Protein AF-A0A2E2BEU7-F1 (afdb_monomer_lite)

Radius of gyration: 19.47 Å; chains: 1; bounding box: 58×42×56 Å

Structure (mmCIF, N/CA/C/O backbone):
data_AF-A0A2E2BEU7-F1
#
_entry.id   AF-A0A2E2BEU7-F1
#
loop_
_atom_site.group_PDB
_atom_site.id
_atom_site.type_symbol
_atom_site.label_atom_id
_atom_site.label_alt_id
_atom_site.label_comp_id
_atom_site.label_asym_id
_atom_site.label_entity_id
_atom_site.label_seq_id
_atom_site.pdbx_PDB_ins_code
_atom_site.Cartn_x
_atom_site.Cartn_y
_atom_site.Cartn_z
_atom_site.occupancy
_atom_site.B_iso_or_equiv
_atom_site.auth_seq_id
_atom_site.auth_comp_id
_atom_site.auth_asym_id
_atom_site.auth_atom_id
_atom_site.pdbx_PDB_model_num
ATOM 1 N N . MET A 1 1 ? -40.169 -8.283 -9.046 1.00 34.72 1 MET A N 1
ATOM 2 C CA . MET A 1 1 ? -38.906 -7.557 -9.301 1.00 34.72 1 MET A CA 1
ATOM 3 C C . MET A 1 1 ? -37.791 -8.363 -8.666 1.00 34.72 1 MET A C 1
ATOM 5 O O . MET A 1 1 ? -37.580 -8.275 -7.466 1.00 34.72 1 MET A O 1
ATOM 9 N N . GLU A 1 2 ? -37.177 -9.245 -9.450 1.00 27.91 2 GLU A N 1
ATOM 10 C CA . GLU A 1 2 ? -36.084 -10.099 -8.988 1.00 27.91 2 GLU A CA 1
ATOM 11 C C . GLU A 1 2 ? -34.784 -9.299 -8.917 1.00 27.91 2 GLU A C 1
ATOM 13 O O . GLU A 1 2 ? -34.388 -8.620 -9.868 1.00 27.91 2 GLU A O 1
ATOM 18 N N . ASN A 1 3 ? -34.132 -9.388 -7.760 1.00 31.80 3 ASN A N 1
ATOM 19 C CA . ASN A 1 3 ? -32.815 -8.842 -7.487 1.00 31.80 3 ASN A CA 1
ATOM 20 C C . ASN A 1 3 ? -31.781 -9.436 -8.456 1.00 31.80 3 ASN A C 1
ATOM 22 O O . ASN A 1 3 ? -31.239 -10.514 -8.219 1.00 31.80 3 ASN A O 1
ATOM 26 N N . LYS A 1 4 ? -31.447 -8.702 -9.522 1.00 35.34 4 LYS A N 1
ATOM 27 C CA . LYS A 1 4 ? -30.207 -8.908 -10.284 1.00 35.34 4 LYS A CA 1
ATOM 28 C C . LYS A 1 4 ? -29.017 -8.428 -9.448 1.00 35.34 4 LYS A C 1
ATOM 30 O O . LYS A 1 4 ? -28.395 -7.415 -9.751 1.00 35.34 4 LYS A O 1
ATOM 35 N N . VAL A 1 5 ? -28.691 -9.165 -8.388 1.00 38.81 5 VAL A N 1
ATOM 36 C CA . VAL A 1 5 ? -27.338 -9.140 -7.826 1.00 38.81 5 VAL A CA 1
ATOM 37 C C . VAL A 1 5 ? -26.488 -9.937 -8.807 1.00 38.81 5 VAL A C 1
ATOM 39 O O . VAL A 1 5 ? -26.539 -11.166 -8.844 1.00 38.81 5 VAL A O 1
ATOM 42 N N . SER A 1 6 ? -25.786 -9.229 -9.692 1.00 37.72 6 SER A N 1
ATOM 43 C CA . SER A 1 6 ? -24.831 -9.842 -10.607 1.00 37.72 6 SER A CA 1
ATOM 44 C C . SER A 1 6 ? -23.824 -10.642 -9.787 1.00 37.72 6 SER A C 1
ATOM 46 O O . SER A 1 6 ? -23.134 -10.080 -8.936 1.00 37.72 6 SER A O 1
ATOM 48 N N . LYS A 1 7 ? -23.749 -11.949 -10.048 1.00 36.59 7 LYS A N 1
ATOM 49 C CA . LYS A 1 7 ? -22.665 -12.825 -9.600 1.00 36.59 7 LYS A CA 1
ATOM 50 C C . LYS A 1 7 ? -21.362 -12.327 -10.235 1.00 36.59 7 LYS A C 1
ATOM 52 O O . LYS A 1 7 ? -20.977 -12.808 -11.294 1.00 36.59 7 LYS A O 1
ATOM 57 N N . ILE A 1 8 ? -20.735 -11.315 -9.646 1.00 40.69 8 ILE A N 1
ATOM 58 C CA . ILE A 1 8 ? -19.416 -10.852 -10.073 1.00 40.69 8 ILE A CA 1
ATOM 59 C C . ILE A 1 8 ? -18.394 -11.811 -9.457 1.00 40.69 8 ILE A C 1
ATOM 61 O O . ILE A 1 8 ? -18.330 -11.959 -8.241 1.00 40.69 8 ILE A O 1
ATOM 65 N N . ASN A 1 9 ? -17.659 -12.480 -10.347 1.00 36.91 9 ASN A N 1
ATOM 66 C CA . ASN A 1 9 ? -16.428 -13.239 -10.131 1.00 36.91 9 ASN A CA 1
ATOM 67 C C . ASN A 1 9 ? -16.480 -14.411 -9.142 1.00 36.91 9 ASN A C 1
ATOM 69 O O . ASN A 1 9 ? -15.960 -14.356 -8.034 1.00 36.91 9 ASN A O 1
ATOM 73 N N . LYS A 1 10 ? -17.011 -15.544 -9.621 1.00 35.44 10 LYS A N 1
ATOM 74 C CA . LYS A 1 10 ? -16.693 -16.882 -9.083 1.00 35.44 10 LYS A CA 1
ATOM 75 C C . LYS A 1 10 ? -15.466 -17.537 -9.742 1.00 35.44 10 LYS A C 1
ATOM 77 O O . LYS A 1 10 ? -15.187 -18.695 -9.462 1.00 35.44 10 LYS A O 1
ATOM 82 N N . SER A 1 11 ? -14.737 -16.819 -10.591 1.00 36.19 11 SER A N 1
ATOM 83 C CA . SER A 1 11 ? -13.565 -17.336 -11.302 1.00 36.19 11 SER A CA 1
ATOM 84 C C . SER A 1 11 ? -12.523 -16.231 -11.459 1.00 36.19 11 SER A C 1
ATOM 86 O O . SER A 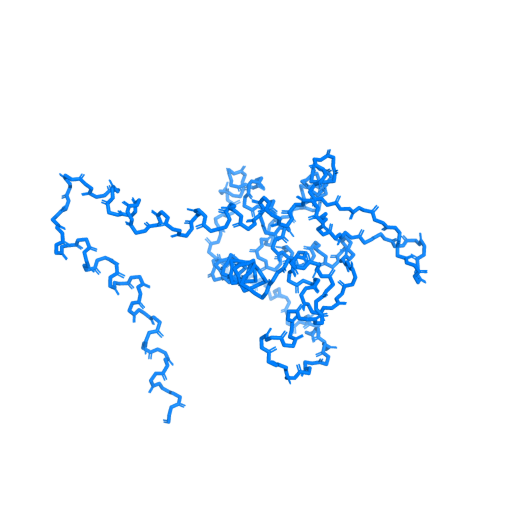1 11 ? -12.337 -15.678 -12.537 1.00 36.19 11 SER A O 1
ATOM 88 N N . ILE A 1 12 ? -11.890 -15.865 -10.352 1.00 37.44 12 ILE A N 1
ATOM 89 C CA . ILE A 1 12 ? -10.488 -15.464 -10.415 1.00 37.44 12 ILE A CA 1
ATOM 90 C C . ILE A 1 12 ? -9.780 -16.753 -10.032 1.00 37.44 12 ILE A C 1
ATOM 92 O O . ILE A 1 12 ? -9.932 -17.207 -8.895 1.00 37.44 12 ILE A O 1
ATOM 96 N N . GLU A 1 13 ? -9.133 -17.407 -10.995 1.00 33.81 13 GLU A N 1
ATOM 97 C CA . GLU A 1 13 ? -8.132 -18.423 -10.683 1.00 33.81 13 GLU A CA 1
ATOM 98 C C . GLU A 1 13 ? -7.134 -17.731 -9.757 1.00 33.81 13 GLU A C 1
ATOM 100 O O . GLU A 1 13 ? -6.401 -16.827 -10.152 1.00 33.81 13 GLU A O 1
ATOM 105 N N . LYS A 1 14 ? -7.263 -18.022 -8.462 1.00 43.84 14 LYS A N 1
ATOM 106 C CA . LYS A 1 14 ? -6.424 -17.455 -7.419 1.00 43.84 14 LYS A CA 1
ATOM 107 C C . LYS A 1 14 ? -4.998 -17.847 -7.769 1.00 43.84 14 LYS A C 1
ATOM 109 O O . LYS A 1 14 ? -4.680 -19.019 -7.635 1.00 43.84 14 LYS A O 1
ATOM 114 N N . TRP A 1 15 ? -4.202 -16.866 -8.190 1.00 44.53 15 TRP A N 1
ATOM 115 C CA . TRP A 1 15 ? -2.770 -16.734 -7.938 1.00 44.53 15 TRP A CA 1
ATOM 116 C C . TRP A 1 15 ? -2.144 -18.009 -7.351 1.00 44.53 15 TRP A C 1
ATOM 118 O O . TRP A 1 15 ? -1.982 -18.108 -6.133 1.00 44.53 15 TRP A O 1
ATOM 128 N N . GLU A 1 16 ? -1.822 -18.993 -8.194 1.00 32.88 16 GLU A N 1
ATOM 129 C CA . GLU A 1 16 ? -0.969 -20.112 -7.788 1.00 32.88 16 GLU A CA 1
ATOM 130 C C . GLU A 1 16 ? 0.467 -19.589 -7.718 1.00 32.88 16 GLU A C 1
ATOM 132 O O . GLU A 1 16 ? 1.302 -19.816 -8.584 1.00 32.88 16 GLU A O 1
ATOM 137 N N . ILE A 1 17 ? 0.729 -18.797 -6.683 1.00 46.69 17 ILE A N 1
ATOM 138 C CA . ILE A 1 17 ? 2.082 -18.566 -6.203 1.00 46.69 17 ILE A CA 1
ATOM 139 C C . ILE A 1 17 ? 2.400 -19.816 -5.388 1.00 46.69 17 ILE A C 1
ATOM 141 O O . ILE A 1 17 ? 1.644 -20.145 -4.471 1.00 46.69 17 ILE A O 1
ATOM 145 N N . GLU A 1 18 ? 3.481 -20.529 -5.708 1.00 41.44 18 GLU A N 1
ATOM 146 C CA . GLU A 1 18 ? 4.034 -21.530 -4.794 1.00 41.44 18 GLU A CA 1
ATOM 147 C C . GLU A 1 18 ? 4.377 -20.815 -3.481 1.00 41.44 18 GLU A C 1
ATOM 149 O O . GLU A 1 18 ? 5.425 -20.184 -3.346 1.00 41.44 18 GLU A O 1
ATOM 154 N N . ILE A 1 19 ? 3.461 -20.854 -2.510 1.00 47.94 19 ILE A N 1
ATOM 155 C CA . ILE A 1 19 ? 3.687 -20.295 -1.181 1.00 47.94 19 ILE A CA 1
ATOM 156 C C . ILE A 1 19 ? 4.685 -21.226 -0.498 1.00 47.94 19 ILE A C 1
ATOM 158 O O . ILE A 1 19 ? 4.310 -22.177 0.190 1.00 47.94 19 ILE A O 1
ATOM 162 N N . LYS A 1 20 ? 5.977 -20.967 -0.695 1.00 54.81 20 LYS A N 1
ATOM 163 C CA . LYS A 1 20 ? 7.011 -21.529 0.166 1.00 54.81 20 LYS A CA 1
ATOM 164 C C . LYS A 1 20 ? 6.785 -20.944 1.555 1.00 54.81 20 LYS A C 1
ATOM 166 O O . LYS A 1 20 ? 6.924 -19.742 1.764 1.00 54.81 20 LYS A O 1
ATOM 171 N N . SER A 1 21 ? 6.358 -21.785 2.495 1.00 56.12 21 SER A N 1
ATOM 172 C CA . SER A 1 21 ? 6.299 -21.415 3.908 1.00 56.12 21 SER A CA 1
ATOM 173 C C . SER A 1 21 ? 7.706 -21.022 4.355 1.00 56.12 21 SER A C 1
ATOM 175 O O . SER A 1 21 ? 8.557 -21.896 4.498 1.00 56.12 21 SER A O 1
ATOM 177 N N . ARG A 1 22 ? 7.934 -19.726 4.569 1.00 70.88 22 ARG A N 1
ATOM 178 C CA . ARG A 1 22 ? 9.205 -19.155 5.026 1.00 70.88 22 ARG A CA 1
ATOM 179 C C . ARG A 1 22 ? 8.998 -18.312 6.279 1.00 70.88 22 ARG A C 1
ATOM 181 O O . ARG A 1 22 ? 7.894 -17.823 6.534 1.00 70.88 22 ARG A O 1
ATOM 188 N N . SER A 1 23 ? 10.045 -18.175 7.079 1.00 84.38 23 SER A N 1
ATOM 189 C CA . SER A 1 23 ? 10.050 -17.297 8.247 1.00 84.38 23 SER A CA 1
ATOM 190 C C . SER A 1 23 ? 9.990 -15.821 7.832 1.00 84.38 23 SER A C 1
ATOM 192 O O . SER A 1 23 ? 10.292 -15.460 6.697 1.00 84.38 23 SER A O 1
ATOM 194 N N . LEU A 1 24 ? 9.606 -14.942 8.765 1.00 83.12 24 LEU A N 1
ATOM 195 C CA . LEU A 1 24 ? 9.586 -13.494 8.524 1.00 83.12 24 LEU A CA 1
ATOM 196 C C . LEU A 1 24 ? 10.976 -12.952 8.158 1.00 83.12 24 LEU A C 1
ATOM 198 O O . LEU A 1 24 ? 11.080 -12.090 7.296 1.00 83.12 24 LEU A O 1
ATOM 202 N N . LEU A 1 25 ? 12.028 -13.473 8.796 1.00 86.00 25 LEU A N 1
ATOM 203 C CA . LEU A 1 25 ? 13.409 -13.064 8.536 1.00 86.00 25 LEU A CA 1
ATOM 204 C C . LEU A 1 25 ? 13.849 -13.458 7.126 1.00 86.00 25 LEU A C 1
ATOM 206 O O . LEU A 1 25 ? 14.344 -12.610 6.397 1.00 86.00 25 LEU A O 1
ATOM 210 N N . GLU A 1 26 ? 13.592 -14.706 6.727 1.00 85.06 26 GLU A N 1
ATOM 211 C CA . GLU A 1 26 ? 13.862 -15.177 5.361 1.00 85.06 26 GLU A CA 1
ATOM 212 C C . GLU A 1 26 ? 13.063 -14.373 4.332 1.00 85.06 26 GLU A C 1
ATOM 214 O O . GLU A 1 26 ? 13.576 -14.032 3.278 1.00 85.06 26 GLU A O 1
ATOM 219 N N . ALA A 1 27 ? 11.815 -14.015 4.636 1.00 83.38 27 ALA A N 1
ATOM 220 C CA . ALA A 1 27 ? 10.999 -13.226 3.723 1.00 83.38 27 ALA A CA 1
ATOM 221 C C . ALA A 1 27 ? 11.494 -11.779 3.549 1.00 83.38 27 ALA A C 1
ATOM 223 O O . ALA A 1 27 ? 11.292 -11.210 2.480 1.00 83.38 27 ALA A O 1
ATOM 224 N N . ILE A 1 28 ? 12.116 -11.192 4.577 1.00 87.94 28 ILE A N 1
ATOM 225 C CA . ILE A 1 28 ? 12.769 -9.878 4.487 1.00 87.94 28 ILE A CA 1
ATOM 226 C C . ILE A 1 28 ? 14.065 -9.992 3.676 1.00 87.94 28 ILE A C 1
ATOM 228 O O . ILE A 1 28 ? 14.278 -9.184 2.778 1.00 87.94 28 ILE A O 1
ATOM 232 N N . ASP A 1 29 ? 14.885 -11.008 3.958 1.00 86.81 29 ASP A N 1
ATOM 233 C CA . ASP A 1 29 ? 16.169 -11.255 3.284 1.00 86.81 29 ASP A CA 1
ATOM 234 C C . ASP A 1 29 ? 15.999 -11.569 1.786 1.00 86.81 29 ASP A C 1
ATOM 236 O O . ASP A 1 29 ? 16.729 -11.060 0.945 1.00 86.81 29 ASP A O 1
ATOM 240 N N . GLU A 1 30 ? 14.976 -12.349 1.432 1.00 86.94 30 GLU A N 1
ATOM 241 C CA . GLU A 1 30 ? 14.638 -12.693 0.045 1.00 86.94 30 GLU A CA 1
ATOM 242 C C . GLU A 1 30 ? 13.760 -11.640 -0.655 1.00 86.94 30 GLU A C 1
ATOM 244 O O . GLU A 1 30 ? 13.324 -11.851 -1.792 1.00 86.94 30 GLU A O 1
ATOM 249 N N . SER A 1 31 ? 13.420 -10.536 0.017 1.00 89.69 31 SER A N 1
ATOM 250 C CA . SER A 1 31 ? 12.647 -9.471 -0.620 1.00 89.69 31 SER A CA 1
ATOM 251 C C . SER A 1 31 ? 13.486 -8.754 -1.677 1.00 89.69 31 SER A C 1
ATOM 253 O O . SER A 1 31 ? 14.704 -8.652 -1.569 1.00 89.69 31 SER A O 1
ATOM 255 N N . SER A 1 32 ? 12.838 -8.196 -2.699 1.00 91.19 32 SER A N 1
ATOM 256 C CA . SER A 1 32 ? 13.537 -7.371 -3.690 1.00 91.19 32 SER A CA 1
ATOM 257 C C . SER A 1 32 ? 13.758 -5.922 -3.207 1.00 91.19 32 SER A C 1
ATOM 259 O O . SER A 1 32 ? 14.023 -5.044 -4.031 1.00 91.19 32 SER A O 1
ATOM 261 N N . ILE A 1 33 ? 13.511 -5.634 -1.926 1.00 91.69 33 ILE A N 1
ATOM 262 C CA . ILE A 1 33 ? 13.680 -4.310 -1.325 1.00 91.69 33 ILE A CA 1
ATOM 263 C C . ILE A 1 33 ? 14.960 -4.346 -0.502 1.00 91.69 33 ILE A C 1
ATOM 265 O O . ILE A 1 33 ? 15.118 -5.209 0.357 1.00 91.69 33 ILE A O 1
ATOM 269 N N . ASP A 1 34 ? 15.847 -3.388 -0.745 1.00 89.94 34 ASP A N 1
ATOM 270 C CA . ASP A 1 34 ? 17.064 -3.235 0.044 1.00 89.94 34 ASP A CA 1
ATOM 271 C C . ASP A 1 34 ? 16.727 -2.526 1.362 1.00 89.94 34 ASP A C 1
ATOM 273 O O . ASP A 1 34 ? 16.585 -1.303 1.415 1.00 89.94 34 ASP A O 1
ATOM 277 N N . PHE A 1 35 ? 16.482 -3.313 2.408 1.00 91.38 35 PHE A N 1
ATOM 278 C CA . PHE A 1 35 ? 16.246 -2.794 3.750 1.00 91.38 35 PHE A CA 1
ATOM 279 C C . PHE A 1 35 ? 17.573 -2.624 4.495 1.00 91.38 35 PHE A C 1
ATOM 281 O O . PHE A 1 35 ? 18.372 -3.555 4.566 1.00 91.38 35 PHE A O 1
ATOM 288 N N . ASP A 1 36 ? 17.751 -1.492 5.177 1.00 91.12 36 ASP A N 1
ATOM 289 C CA . ASP A 1 36 ? 18.936 -1.210 5.999 1.00 91.12 36 ASP A CA 1
ATOM 290 C C . ASP A 1 36 ? 19.134 -2.254 7.110 1.00 91.12 36 ASP A C 1
ATOM 292 O O . ASP A 1 36 ? 20.252 -2.560 7.529 1.00 91.12 36 ASP A O 1
ATOM 296 N N . ASN A 1 37 ? 18.026 -2.757 7.661 1.00 90.31 37 ASN A N 1
ATOM 297 C CA . ASN A 1 37 ? 18.015 -3.791 8.684 1.00 90.31 37 ASN A CA 1
ATOM 298 C C . ASN A 1 37 ? 16.646 -4.479 8.769 1.00 90.31 37 ASN A C 1
ATOM 300 O O . ASN A 1 37 ? 15.631 -4.006 8.256 1.00 90.31 37 ASN A O 1
ATOM 304 N N . THR A 1 38 ? 16.602 -5.586 9.509 1.00 89.75 38 THR A N 1
ATOM 305 C CA . THR A 1 38 ? 15.376 -6.357 9.727 1.00 89.75 38 THR A CA 1
ATOM 306 C C . THR A 1 38 ? 14.237 -5.541 10.347 1.00 89.75 38 THR A C 1
ATOM 308 O O . THR A 1 38 ? 13.087 -5.771 9.987 1.00 89.75 38 THR A O 1
ATOM 311 N N . SER A 1 39 ? 14.509 -4.593 11.255 1.00 89.50 39 SER A N 1
ATOM 312 C CA . SER A 1 39 ? 13.446 -3.789 11.890 1.00 89.50 39 SER A CA 1
ATOM 313 C C . SER A 1 39 ? 12.708 -2.946 10.858 1.00 89.50 39 SER A C 1
ATOM 315 O O . SER A 1 39 ? 11.481 -2.980 10.809 1.00 89.50 39 SER A O 1
ATOM 317 N N . GLN A 1 40 ? 13.456 -2.284 9.972 1.00 91.62 40 GLN A N 1
ATOM 318 C CA . GLN A 1 40 ? 12.899 -1.505 8.869 1.00 91.62 40 GLN A CA 1
ATOM 319 C C . GLN A 1 40 ? 11.995 -2.373 7.979 1.00 91.62 40 GLN A C 1
ATOM 321 O O . GLN A 1 40 ? 10.861 -1.995 7.682 1.00 91.62 40 GLN A O 1
ATOM 326 N N . GLY A 1 41 ? 12.453 -3.583 7.633 1.00 90.56 41 GLY A N 1
ATOM 327 C CA . GLY A 1 41 ? 11.655 -4.549 6.876 1.00 90.56 41 GLY A CA 1
ATOM 328 C C . GLY A 1 41 ? 10.355 -4.949 7.584 1.00 90.56 41 GLY A C 1
ATOM 329 O O . GLY A 1 41 ? 9.295 -4.996 6.957 1.00 90.56 41 GLY A O 1
ATOM 330 N N . ILE A 1 42 ? 10.405 -5.188 8.900 1.00 90.75 42 ILE A N 1
ATOM 331 C CA . ILE A 1 42 ? 9.221 -5.520 9.709 1.00 90.75 42 ILE A CA 1
ATOM 332 C C . ILE A 1 42 ? 8.231 -4.354 9.734 1.00 90.75 42 ILE A C 1
ATOM 334 O O . ILE A 1 42 ? 7.040 -4.574 9.517 1.00 90.75 42 ILE A O 1
ATOM 338 N N . GLU A 1 43 ? 8.698 -3.134 9.995 1.00 89.88 43 GLU A N 1
ATOM 339 C CA . GLU A 1 43 ? 7.861 -1.933 10.096 1.00 89.88 43 GLU A CA 1
ATOM 340 C C . GLU A 1 43 ? 7.129 -1.657 8.779 1.00 89.88 43 GLU A C 1
ATOM 342 O O . GLU A 1 43 ? 5.897 -1.535 8.751 1.00 89.88 43 GLU A O 1
ATOM 347 N N . VAL A 1 44 ? 7.874 -1.656 7.671 1.00 91.75 44 VAL A N 1
ATOM 348 C CA . VAL A 1 44 ? 7.340 -1.434 6.324 1.00 91.75 44 VAL A CA 1
ATOM 349 C C . VAL A 1 44 ? 6.327 -2.510 5.942 1.00 91.75 44 VAL A C 1
ATOM 351 O O . VAL A 1 44 ? 5.225 -2.193 5.478 1.00 91.75 44 VAL A O 1
ATOM 354 N N . LEU A 1 45 ? 6.654 -3.783 6.180 1.00 91.19 45 LEU A N 1
ATOM 355 C CA . LEU A 1 45 ? 5.759 -4.892 5.870 1.00 91.19 45 LEU A CA 1
ATOM 356 C C . LEU A 1 45 ? 4.490 -4.862 6.722 1.00 91.19 45 LEU A C 1
ATOM 358 O O . LEU A 1 45 ? 3.389 -5.029 6.192 1.00 91.19 45 LEU A O 1
ATOM 362 N N . ALA A 1 46 ? 4.632 -4.677 8.035 1.00 90.00 46 ALA A N 1
ATOM 363 C CA . ALA A 1 46 ? 3.510 -4.672 8.963 1.00 90.00 46 ALA A CA 1
ATOM 364 C C . ALA A 1 46 ? 2.519 -3.566 8.597 1.00 90.00 46 ALA A C 1
ATOM 366 O O . ALA A 1 46 ? 1.311 -3.817 8.539 1.00 90.00 46 ALA A O 1
ATOM 367 N N . PHE A 1 47 ? 3.022 -2.373 8.274 1.00 90.88 47 PHE A N 1
ATOM 368 C CA . PHE A 1 47 ? 2.187 -1.267 7.828 1.00 90.88 47 PHE A CA 1
ATOM 369 C C . PHE A 1 47 ? 1.504 -1.570 6.489 1.00 90.88 47 PHE A C 1
ATOM 371 O O . PHE A 1 47 ? 0.280 -1.448 6.378 1.00 90.88 47 PHE A O 1
ATOM 378 N N . ALA A 1 48 ? 2.258 -2.025 5.480 1.00 92.19 48 ALA A N 1
ATOM 379 C CA . ALA A 1 48 ? 1.706 -2.343 4.164 1.00 92.19 48 ALA A CA 1
ATOM 380 C C . ALA A 1 48 ? 0.614 -3.424 4.241 1.00 92.19 48 ALA A C 1
ATOM 382 O O . ALA A 1 48 ? -0.462 -3.276 3.650 1.00 92.19 48 ALA A O 1
ATOM 383 N N . ALA A 1 49 ? 0.846 -4.474 5.031 1.00 91.19 49 ALA A N 1
ATOM 384 C CA . ALA A 1 49 ? -0.124 -5.529 5.290 1.00 91.19 49 ALA A CA 1
ATOM 385 C C . ALA A 1 49 ? -1.361 -5.006 6.038 1.00 91.19 49 ALA A C 1
ATOM 387 O O . ALA A 1 49 ? -2.487 -5.347 5.668 1.00 91.19 49 ALA A O 1
ATOM 388 N N . ALA A 1 50 ? -1.181 -4.152 7.051 1.00 89.19 50 ALA A N 1
ATOM 389 C CA . ALA A 1 50 ? -2.282 -3.577 7.821 1.00 89.19 50 ALA A CA 1
ATOM 390 C C . ALA A 1 50 ? -3.194 -2.700 6.953 1.00 89.19 50 ALA A C 1
ATOM 392 O O . ALA A 1 50 ? -4.415 -2.878 6.968 1.00 89.19 50 ALA A O 1
ATOM 393 N N . ILE A 1 51 ? -2.620 -1.803 6.146 1.00 88.75 51 ILE A N 1
ATOM 394 C CA . ILE A 1 51 ? -3.385 -0.948 5.233 1.00 88.75 51 ILE A CA 1
ATOM 395 C C . ILE A 1 51 ? -4.109 -1.784 4.179 1.00 88.75 51 ILE A C 1
ATOM 397 O O . ILE A 1 51 ? -5.291 -1.549 3.901 1.00 88.75 51 ILE A O 1
ATOM 401 N N . ARG A 1 52 ? -3.446 -2.800 3.619 1.00 89.50 52 ARG A N 1
ATOM 402 C CA . ARG A 1 52 ? -4.075 -3.718 2.669 1.00 89.50 52 ARG A CA 1
ATOM 403 C C . ARG A 1 52 ? -5.263 -4.449 3.298 1.00 89.50 52 ARG A C 1
ATOM 405 O O . ARG A 1 52 ? -6.349 -4.459 2.719 1.00 89.50 52 ARG A O 1
ATOM 412 N N . ALA A 1 53 ? -5.083 -5.012 4.493 1.00 87.56 53 ALA A N 1
ATOM 413 C CA . ALA A 1 53 ? -6.129 -5.720 5.225 1.00 87.56 53 ALA A CA 1
ATOM 414 C C . ALA A 1 53 ? -7.313 -4.805 5.574 1.00 87.56 53 ALA A C 1
ATOM 416 O O . ALA A 1 53 ? -8.465 -5.206 5.405 1.00 87.56 53 ALA A O 1
ATOM 417 N N . LEU A 1 54 ? -7.045 -3.564 5.991 1.00 84.50 54 LEU A N 1
ATOM 418 C CA . LEU A 1 54 ? -8.072 -2.554 6.258 1.00 84.50 54 LEU A CA 1
ATOM 419 C C . LEU A 1 54 ? -8.856 -2.176 4.993 1.00 84.50 54 LEU A C 1
ATOM 421 O O . LEU A 1 54 ? -10.068 -1.962 5.041 1.00 84.50 54 LEU A O 1
ATOM 425 N N . GLY A 1 55 ? -8.177 -2.089 3.850 1.00 81.94 55 GLY A N 1
ATOM 426 C CA . GLY A 1 55 ? -8.824 -1.855 2.563 1.00 81.94 55 GLY A CA 1
ATOM 427 C C . GLY A 1 55 ? -9.763 -3.001 2.180 1.00 81.94 55 GLY A C 1
ATOM 428 O O . GLY A 1 55 ? -10.925 -2.769 1.843 1.00 81.94 55 GLY A O 1
ATOM 429 N N . LEU A 1 56 ? -9.276 -4.240 2.291 1.00 85.00 56 LEU A N 1
ATOM 430 C CA . LEU A 1 56 ? -10.034 -5.449 1.963 1.00 85.00 56 LEU A CA 1
ATOM 431 C C . LEU A 1 56 ? -11.234 -5.660 2.893 1.00 85.00 56 LEU A C 1
ATOM 433 O O . LEU A 1 56 ? -12.309 -6.020 2.417 1.00 85.00 56 LEU A O 1
ATOM 437 N N . SER A 1 57 ? -11.088 -5.397 4.196 1.00 81.69 57 SER A N 1
ATOM 438 C CA . SER A 1 57 ? -12.179 -5.553 5.169 1.00 81.69 57 SER A CA 1
ATOM 439 C C . SER A 1 57 ? -13.352 -4.608 4.904 1.00 81.69 57 SER A C 1
ATOM 441 O O . SER A 1 57 ? -14.492 -4.927 5.231 1.00 81.69 57 SER A O 1
ATOM 443 N N . ASN A 1 58 ? -13.086 -3.471 4.258 1.00 73.69 58 ASN A N 1
ATOM 444 C CA . ASN A 1 58 ? -14.092 -2.471 3.925 1.00 73.69 58 ASN A CA 1
ATOM 445 C C . ASN A 1 58 ? -14.580 -2.544 2.475 1.00 73.69 58 ASN A C 1
ATOM 447 O O . ASN A 1 58 ? -15.490 -1.794 2.129 1.00 73.69 58 ASN A O 1
ATOM 451 N N . ARG A 1 59 ? -14.011 -3.420 1.632 1.00 77.31 59 ARG A N 1
ATOM 452 C CA . ARG A 1 59 ? -14.252 -3.485 0.177 1.00 77.31 59 ARG A CA 1
ATOM 453 C C . ARG A 1 59 ? -15.732 -3.403 -0.197 1.00 77.31 59 ARG A C 1
ATOM 455 O O . ARG A 1 59 ? -16.119 -2.585 -1.029 1.00 77.31 59 ARG A O 1
ATOM 462 N N . ASP A 1 60 ? -16.561 -4.217 0.453 1.00 73.50 60 ASP A N 1
ATOM 463 C CA . ASP A 1 60 ? -17.981 -4.364 0.112 1.00 73.50 60 ASP A CA 1
ATOM 464 C C . ASP A 1 60 ? -18.867 -3.259 0.734 1.00 73.50 60 ASP A C 1
ATOM 466 O O . ASP A 1 60 ? -20.031 -3.105 0.361 1.00 73.50 60 ASP A O 1
ATOM 470 N N . LEU A 1 61 ? -18.308 -2.452 1.646 1.00 65.19 61 LEU A N 1
ATOM 471 C CA . LEU A 1 61 ? -18.980 -1.355 2.356 1.00 65.19 61 LEU A CA 1
ATOM 472 C C . LEU A 1 61 ? -18.639 0.031 1.785 1.00 65.19 61 LEU A C 1
ATOM 474 O O . LEU A 1 61 ? -19.124 1.048 2.283 1.00 65.19 61 LEU A O 1
ATOM 478 N N . GLN A 1 62 ? -17.822 0.100 0.730 1.00 66.12 62 GLN A N 1
ATOM 479 C CA . GLN A 1 62 ? -17.388 1.370 0.150 1.00 66.12 62 GLN A CA 1
ATOM 480 C C . GLN A 1 62 ? -18.565 2.118 -0.495 1.00 66.12 62 GLN A C 1
ATOM 482 O O . GLN A 1 62 ? -19.182 1.618 -1.446 1.00 66.12 62 GLN A O 1
ATOM 487 N N . PRO A 1 63 ? -18.895 3.346 -0.049 1.00 58.31 63 PRO A N 1
ATOM 488 C CA . PRO A 1 63 ? -20.057 4.035 -0.579 1.00 58.31 63 PRO A CA 1
ATOM 489 C C . PRO A 1 63 ? -19.793 4.512 -2.013 1.00 58.31 63 PRO A C 1
ATOM 491 O O . PRO A 1 63 ? -18.895 5.315 -2.277 1.00 58.31 63 PRO A O 1
ATOM 494 N N . ARG A 1 64 ? -20.640 4.075 -2.955 1.00 61.84 64 ARG A N 1
ATOM 495 C CA . ARG A 1 64 ? -20.495 4.339 -4.402 1.00 61.84 64 ARG A CA 1
ATOM 496 C C . ARG A 1 64 ? -20.340 5.829 -4.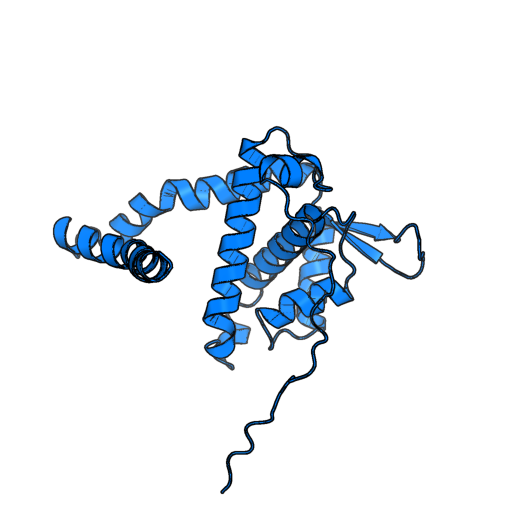750 1.00 61.84 64 ARG A C 1
ATOM 498 O O . ARG A 1 64 ? -19.600 6.154 -5.675 1.00 61.84 64 ARG A O 1
ATOM 505 N N . LYS A 1 65 ? -20.987 6.733 -3.998 1.00 55.59 65 LYS A N 1
ATOM 506 C CA . LYS A 1 65 ? -20.916 8.202 -4.176 1.00 55.59 65 LYS A CA 1
ATOM 507 C C . LYS A 1 65 ? -19.750 8.878 -3.432 1.00 55.59 65 LYS A C 1
ATOM 509 O O . LYS A 1 65 ? -19.305 9.934 -3.867 1.00 55.59 65 LYS A O 1
ATOM 514 N N . LEU A 1 66 ? -19.226 8.267 -2.364 1.00 44.12 66 LEU A N 1
ATOM 515 C CA . LEU A 1 66 ? -18.077 8.778 -1.595 1.00 44.12 66 LEU A CA 1
ATOM 516 C C . LEU A 1 66 ? -16.742 8.515 -2.300 1.00 44.12 66 LEU A C 1
ATOM 518 O O . LEU A 1 66 ? -15.729 9.139 -1.994 1.00 44.12 66 LEU A O 1
ATOM 522 N N . SER A 1 67 ? -16.765 7.615 -3.285 1.00 47.00 67 SER A N 1
ATOM 523 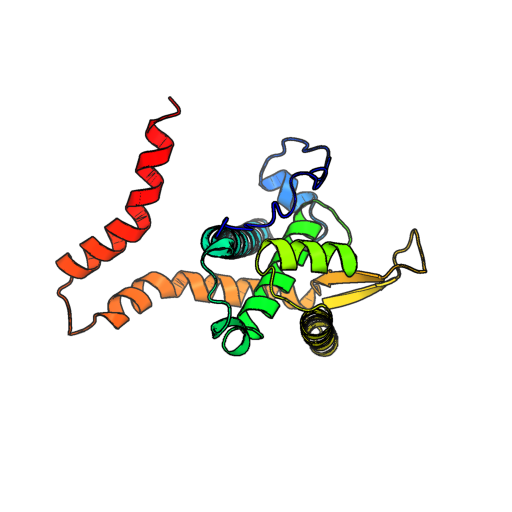C CA . SER A 1 67 ? -15.619 7.271 -4.114 1.00 47.00 67 SER A CA 1
ATOM 524 C C . SER A 1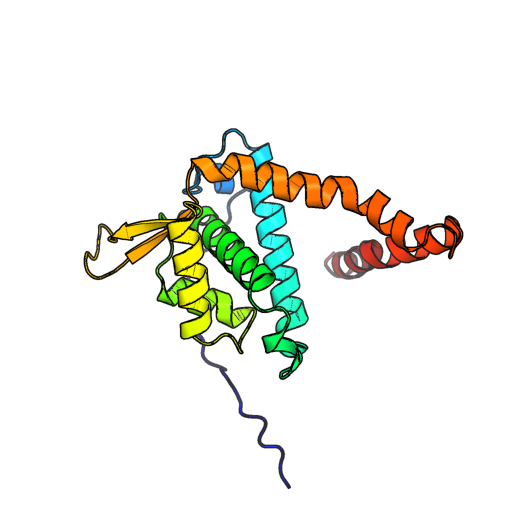 67 ? -14.932 8.517 -4.699 1.00 47.00 67 SER A C 1
ATOM 526 O O . SER A 1 67 ? -13.719 8.508 -4.810 1.00 47.00 67 SER A O 1
ATOM 528 N N . ASN A 1 68 ? -15.641 9.615 -5.002 1.00 46.25 68 ASN A N 1
ATOM 529 C CA . ASN A 1 68 ? -15.018 10.850 -5.512 1.00 46.25 68 ASN A CA 1
ATOM 530 C C . ASN A 1 68 ? -14.198 11.641 -4.467 1.00 46.25 68 ASN A C 1
ATOM 532 O O . ASN A 1 68 ? -13.337 12.411 -4.875 1.00 46.25 68 ASN A O 1
ATOM 536 N N . TYR A 1 69 ? -14.433 11.475 -3.159 1.00 43.62 69 TYR A N 1
ATOM 537 C CA . TYR A 1 69 ? -13.889 12.360 -2.110 1.00 43.62 69 TYR A CA 1
ATOM 538 C C . TYR A 1 69 ? -12.615 11.830 -1.423 1.00 43.62 69 TYR A C 1
ATOM 540 O O . TYR A 1 69 ? -11.857 12.601 -0.850 1.00 43.62 69 TYR A O 1
ATOM 548 N N . ILE A 1 70 ? -12.355 10.519 -1.496 1.00 49.69 70 ILE A N 1
ATOM 549 C CA . ILE A 1 70 ? -11.284 9.823 -0.742 1.00 49.69 70 ILE A CA 1
ATOM 550 C C . ILE A 1 70 ? -10.176 9.282 -1.684 1.00 49.69 70 ILE A C 1
ATOM 552 O O . ILE A 1 70 ? -9.189 8.681 -1.269 1.00 49.69 70 ILE A O 1
ATOM 556 N N . ARG A 1 71 ? -10.321 9.508 -2.997 1.00 55.69 71 ARG A N 1
ATOM 557 C CA . ARG A 1 71 ? -9.705 8.681 -4.047 1.00 55.69 71 ARG A CA 1
ATOM 558 C C . ARG A 1 71 ? -8.233 8.939 -4.377 1.00 55.69 71 ARG A C 1
ATOM 560 O O . ARG A 1 71 ? -7.700 8.148 -5.141 1.00 55.69 71 ARG A O 1
ATOM 567 N N . SER A 1 72 ? -7.580 9.999 -3.894 1.00 58.50 72 SER A N 1
ATOM 568 C CA . SER A 1 72 ? -6.161 10.237 -4.225 1.00 58.50 72 SER A CA 1
ATOM 569 C C . SER A 1 72 ? -5.220 9.659 -3.173 1.00 58.50 72 SER A C 1
ATOM 571 O O . SER A 1 72 ? -4.491 8.728 -3.487 1.00 58.50 72 SER A O 1
ATOM 573 N N . GLY A 1 73 ? -5.279 10.139 -1.927 1.00 68.94 73 GLY A N 1
ATOM 574 C CA . GLY A 1 73 ? -4.336 9.730 -0.876 1.00 68.94 73 GLY A CA 1
ATOM 575 C C . GLY A 1 73 ? -4.432 8.247 -0.507 1.00 68.94 73 GLY A C 1
ATOM 576 O O . GLY A 1 73 ? -3.423 7.552 -0.464 1.00 68.94 73 GLY A O 1
ATOM 577 N N . TYR A 1 74 ? -5.648 7.720 -0.331 1.00 78.94 74 TYR A N 1
ATOM 578 C CA . TYR A 1 74 ? -5.840 6.305 0.013 1.00 78.94 74 TYR A CA 1
ATOM 579 C C . TYR A 1 74 ? -5.466 5.367 -1.132 1.00 78.94 74 TYR A C 1
ATOM 581 O O . TYR A 1 74 ? -4.910 4.300 -0.899 1.00 78.94 74 TYR A O 1
ATOM 589 N N . LEU A 1 75 ? -5.754 5.764 -2.373 1.00 84.62 75 LEU A N 1
ATOM 590 C CA . LEU A 1 75 ? -5.355 4.999 -3.549 1.00 84.62 75 LEU A CA 1
ATOM 591 C C . LEU A 1 75 ? -3.836 5.045 -3.738 1.00 84.62 75 LEU A C 1
ATOM 593 O O . LEU A 1 75 ? -3.240 4.017 -4.022 1.00 84.62 75 LEU A O 1
ATOM 597 N N . GLN A 1 76 ? -3.203 6.198 -3.514 1.00 88.31 76 GLN A N 1
ATOM 598 C CA . GLN A 1 76 ? -1.749 6.334 -3.546 1.00 88.31 76 GLN A CA 1
ATOM 599 C C . GLN A 1 76 ? -1.083 5.428 -2.508 1.00 88.31 76 GLN A C 1
ATOM 601 O O . GLN A 1 76 ? -0.217 4.641 -2.879 1.00 88.31 76 GLN A O 1
ATOM 606 N N . ILE A 1 77 ? -1.521 5.466 -1.243 1.00 89.81 77 ILE A N 1
ATOM 607 C CA . ILE A 1 77 ? -0.985 4.564 -0.215 1.00 89.81 77 ILE A CA 1
ATOM 608 C C . ILE A 1 77 ? -1.235 3.101 -0.594 1.00 89.81 77 ILE A C 1
ATOM 610 O O . ILE A 1 77 ? -0.331 2.286 -0.475 1.00 89.81 77 ILE A O 1
ATOM 614 N N . GLN A 1 78 ? -2.412 2.747 -1.110 1.00 90.75 78 GLN A N 1
ATOM 615 C CA . GLN A 1 78 ? -2.684 1.361 -1.511 1.00 90.75 78 GLN A CA 1
ATOM 616 C C . GLN A 1 78 ? -1.833 0.904 -2.699 1.00 90.75 78 GLN A C 1
ATOM 618 O O . GLN A 1 78 ? -1.462 -0.266 -2.748 1.00 90.75 78 GLN A O 1
ATOM 623 N N . ILE A 1 79 ? -1.480 1.801 -3.624 1.00 93.62 79 ILE A N 1
ATOM 624 C CA . ILE A 1 79 ? -0.513 1.518 -4.691 1.00 93.62 79 ILE A CA 1
ATOM 625 C C . ILE A 1 79 ? 0.870 1.255 -4.084 1.00 93.62 79 ILE A C 1
ATOM 627 O O . ILE A 1 79 ? 1.452 0.214 -4.375 1.00 93.62 79 ILE A O 1
ATOM 631 N N . ILE A 1 80 ? 1.355 2.139 -3.201 1.00 94.81 80 ILE A N 1
ATOM 632 C CA . ILE A 1 80 ? 2.647 1.982 -2.506 1.00 94.81 80 ILE A CA 1
ATOM 633 C C . ILE A 1 80 ? 2.688 0.639 -1.765 1.00 94.81 80 ILE A C 1
ATOM 635 O O . ILE A 1 80 ? 3.565 -0.182 -2.016 1.00 94.81 80 ILE A O 1
ATOM 639 N N . CYS A 1 81 ? 1.697 0.373 -0.911 1.00 94.56 81 CYS A N 1
ATOM 640 C CA . CYS A 1 81 ? 1.617 -0.861 -0.135 1.00 94.56 81 CYS A CA 1
ATOM 641 C C . CYS A 1 81 ? 1.492 -2.102 -1.026 1.00 94.56 81 CYS A C 1
ATOM 643 O O . CYS A 1 81 ? 2.049 -3.139 -0.689 1.00 94.56 81 CYS A O 1
ATOM 645 N N . SER A 1 82 ? 0.789 -2.021 -2.161 1.00 94.69 82 SER A N 1
ATOM 646 C CA . SER A 1 82 ? 0.701 -3.150 -3.092 1.00 94.69 82 SER A CA 1
ATOM 647 C C . SER A 1 82 ? 2.064 -3.469 -3.695 1.00 94.69 82 SER A C 1
ATOM 649 O O . SER A 1 82 ? 2.461 -4.627 -3.652 1.00 94.69 82 SER A O 1
ATOM 651 N N . ILE A 1 83 ? 2.798 -2.466 -4.189 1.00 95.50 83 ILE A N 1
ATOM 652 C CA . ILE A 1 83 ? 4.148 -2.659 -4.743 1.00 95.50 83 ILE A CA 1
ATOM 653 C C . ILE A 1 83 ? 5.074 -3.263 -3.680 1.00 95.50 83 ILE A C 1
ATOM 655 O O . ILE A 1 83 ? 5.702 -4.281 -3.951 1.00 95.50 83 ILE A O 1
ATOM 659 N N . ILE A 1 84 ? 5.076 -2.719 -2.455 1.00 94.94 84 ILE A N 1
ATOM 660 C CA . ILE A 1 84 ? 5.848 -3.269 -1.326 1.00 94.94 84 ILE A CA 1
ATOM 661 C C . ILE A 1 84 ? 5.514 -4.747 -1.103 1.00 94.94 84 ILE A C 1
ATOM 663 O O . ILE A 1 84 ? 6.413 -5.564 -0.954 1.00 94.94 84 ILE A O 1
ATOM 667 N N . LEU A 1 85 ? 4.230 -5.114 -1.104 1.00 94.38 85 LEU A N 1
ATOM 668 C CA . LEU A 1 85 ? 3.797 -6.493 -0.873 1.00 94.38 85 LEU A CA 1
ATOM 669 C C . LEU A 1 85 ? 4.147 -7.453 -2.024 1.00 94.38 85 LEU A C 1
ATOM 671 O O . LEU A 1 85 ? 4.296 -8.645 -1.764 1.00 94.38 85 LEU A O 1
ATOM 675 N N . PHE A 1 86 ? 4.261 -6.975 -3.268 1.00 93.06 86 PHE A N 1
ATOM 676 C CA . PHE A 1 86 ? 4.795 -7.766 -4.387 1.00 93.06 86 PHE A CA 1
ATOM 677 C C . PHE A 1 86 ? 6.308 -7.945 -4.243 1.00 93.06 86 PHE A C 1
ATOM 679 O O . PHE A 1 86 ? 6.799 -9.068 -4.207 1.00 93.06 86 PHE A O 1
ATOM 686 N N . GLN A 1 87 ? 7.042 -6.856 -4.026 1.00 92.31 87 GLN A N 1
ATOM 687 C CA . GLN A 1 87 ? 8.494 -6.909 -3.850 1.00 92.31 87 GLN A CA 1
ATOM 688 C C . GLN A 1 87 ? 8.918 -7.721 -2.622 1.00 92.31 87 GLN A C 1
ATOM 690 O O . GLN A 1 87 ? 9.916 -8.438 -2.649 1.00 92.31 87 GLN A O 1
ATOM 695 N N . PHE A 1 88 ? 8.099 -7.714 -1.570 1.00 88.94 88 PHE A N 1
ATOM 696 C CA . PHE A 1 88 ? 8.279 -8.577 -0.410 1.00 88.94 88 PHE A CA 1
ATOM 697 C C . PHE A 1 88 ? 8.171 -10.070 -0.743 1.00 88.94 88 PHE A C 1
ATOM 699 O O . PHE A 1 88 ? 8.777 -10.898 -0.072 1.00 88.94 88 PHE A O 1
ATOM 706 N N . LYS A 1 89 ? 7.422 -10.455 -1.781 1.00 87.12 89 LYS A N 1
ATOM 707 C CA . LYS A 1 89 ? 7.371 -11.848 -2.253 1.00 87.12 89 LYS A CA 1
ATOM 708 C C . LYS A 1 89 ? 8.616 -12.253 -3.047 1.00 87.12 89 LYS A C 1
ATOM 710 O O . LYS A 1 89 ? 8.786 -13.443 -3.286 1.00 87.12 89 LYS A O 1
ATOM 715 N N . GLY A 1 90 ? 9.488 -11.300 -3.374 1.00 86.12 90 GLY A N 1
ATOM 716 C CA . GLY A 1 90 ? 10.679 -11.495 -4.201 1.00 86.12 90 GLY A CA 1
ATOM 717 C C . GLY A 1 90 ? 10.499 -11.026 -5.648 1.00 86.12 90 GLY A C 1
ATOM 718 O O . GLY A 1 90 ? 11.412 -11.193 -6.453 1.00 86.12 90 GLY A O 1
ATOM 719 N N . ASP A 1 91 ? 9.352 -10.434 -5.998 1.00 88.50 91 ASP A N 1
ATOM 720 C CA . ASP A 1 91 ? 9.129 -9.897 -7.342 1.00 88.50 91 ASP A CA 1
ATOM 721 C C . ASP A 1 91 ? 9.994 -8.644 -7.554 1.00 88.50 91 ASP A C 1
ATOM 723 O O . ASP A 1 91 ? 9.888 -7.694 -6.787 1.00 88.50 91 ASP A O 1
ATOM 727 N N . ALA A 1 92 ? 10.805 -8.587 -8.615 1.00 88.00 92 ALA A N 1
ATOM 728 C CA . ALA A 1 92 ? 11.676 -7.431 -8.899 1.00 88.00 92 ALA A CA 1
ATOM 729 C C . ALA A 1 92 ? 10.905 -6.102 -9.073 1.00 88.00 92 ALA A C 1
ATOM 731 O O . ALA A 1 92 ? 11.433 -5.008 -8.865 1.00 88.00 92 ALA A O 1
ATOM 732 N N . GLY A 1 93 ? 9.634 -6.208 -9.444 1.00 89.75 93 GLY A N 1
ATOM 733 C CA . GLY A 1 93 ? 8.676 -5.129 -9.570 1.00 89.75 93 GLY A CA 1
ATOM 734 C C . GLY A 1 93 ? 7.327 -5.701 -9.986 1.00 89.75 93 GLY A C 1
ATOM 735 O O . GLY A 1 93 ? 7.188 -6.893 -10.252 1.00 89.75 93 GLY A O 1
ATOM 736 N N . VAL A 1 94 ? 6.308 -4.853 -10.053 1.00 93.38 94 VAL A N 1
ATOM 737 C CA . VAL A 1 94 ? 4.952 -5.273 -10.423 1.00 93.38 94 VAL A CA 1
ATOM 738 C C . VAL A 1 94 ? 4.549 -4.674 -11.760 1.00 93.38 94 VAL A C 1
ATOM 740 O O . VAL A 1 94 ? 4.799 -3.495 -12.032 1.00 93.38 94 VAL A O 1
ATOM 743 N N . SER A 1 95 ? 3.913 -5.473 -12.617 1.00 93.12 95 SER A N 1
ATOM 744 C CA . SER A 1 95 ? 3.375 -4.957 -13.870 1.00 93.12 95 SER A CA 1
ATOM 745 C C . SER A 1 95 ? 2.228 -3.979 -13.599 1.00 93.12 95 SER A C 1
ATOM 747 O O . SER A 1 95 ? 1.534 -4.047 -12.583 1.00 93.12 95 SER A O 1
ATOM 749 N N . ARG A 1 96 ? 1.994 -3.047 -14.524 1.00 92.88 96 ARG A N 1
ATOM 750 C CA . ARG A 1 96 ? 0.890 -2.084 -14.391 1.00 92.88 96 ARG A CA 1
ATOM 751 C C . ARG A 1 96 ? -0.468 -2.765 -14.206 1.00 92.88 96 ARG A C 1
ATOM 753 O O . ARG A 1 96 ? -1.303 -2.249 -13.467 1.00 92.88 96 ARG A O 1
ATOM 760 N N . ASP A 1 97 ? -0.697 -3.845 -14.944 1.00 91.88 97 ASP A N 1
ATOM 761 C CA . ASP A 1 97 ? -2.002 -4.487 -15.021 1.00 91.88 97 ASP A CA 1
ATOM 762 C C . ASP A 1 97 ? -2.227 -5.343 -13.758 1.00 91.88 97 ASP A C 1
ATOM 764 O O . ASP A 1 97 ? -3.265 -5.193 -13.118 1.00 91.88 97 ASP A O 1
ATOM 768 N N . ASP A 1 98 ? -1.205 -6.068 -13.281 1.00 93.12 98 ASP A N 1
ATOM 769 C CA . ASP A 1 98 ? -1.262 -6.792 -11.995 1.00 93.12 98 ASP A CA 1
ATOM 770 C C . ASP A 1 98 ? -1.446 -5.836 -10.806 1.00 93.12 98 ASP A C 1
ATOM 772 O O . ASP A 1 98 ? -2.203 -6.099 -9.867 1.00 93.12 98 ASP A O 1
ATOM 776 N N . LEU A 1 99 ? -0.777 -4.680 -10.849 1.00 94.25 99 LEU A N 1
ATOM 777 C CA . LEU A 1 99 ? -0.928 -3.640 -9.838 1.00 94.25 99 LEU A CA 1
ATOM 778 C C . LEU A 1 99 ? -2.334 -3.025 -9.864 1.00 94.25 99 LEU A C 1
ATOM 780 O O . LEU A 1 99 ? -2.895 -2.734 -8.806 1.00 94.25 99 LEU A O 1
ATOM 784 N N . TYR A 1 100 ? -2.914 -2.835 -11.051 1.00 92.94 100 TYR A N 1
ATOM 785 C CA . TYR A 1 100 ? -4.288 -2.358 -11.191 1.00 92.94 100 TYR A CA 1
ATOM 786 C C . TYR A 1 100 ? -5.291 -3.360 -10.618 1.00 92.94 100 TYR A C 1
ATOM 788 O O . TYR A 1 100 ? -6.154 -2.964 -9.833 1.00 92.94 100 TYR A O 1
ATOM 796 N N . ASP A 1 101 ? -5.140 -4.643 -10.941 1.00 92.56 101 ASP A N 1
ATOM 797 C CA . ASP A 1 101 ? -6.001 -5.707 -10.428 1.00 92.56 101 ASP A CA 1
ATOM 798 C C . ASP A 1 101 ? -5.902 -5.803 -8.902 1.00 92.56 101 ASP A C 1
ATOM 800 O O . ASP A 1 101 ? -6.924 -5.784 -8.208 1.00 92.56 101 ASP A O 1
ATOM 804 N N . SER A 1 102 ? -4.681 -5.754 -8.355 1.00 92.56 102 SER A N 1
ATOM 805 C CA . SER A 1 102 ? -4.464 -5.681 -6.908 1.00 92.56 102 SER A CA 1
ATOM 806 C C . SER A 1 102 ? -5.172 -4.473 -6.290 1.00 92.56 102 SER A C 1
ATOM 808 O O . SER A 1 102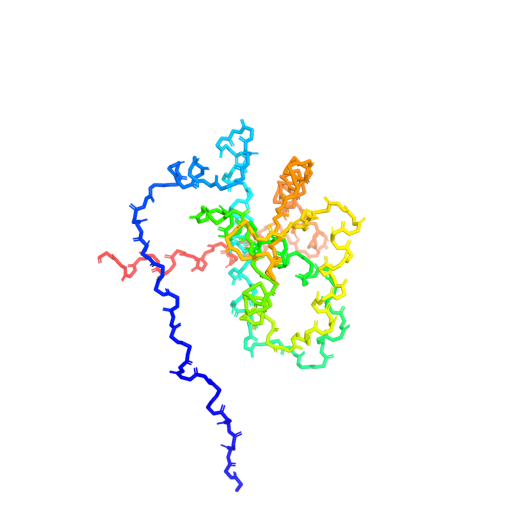 ? -5.848 -4.596 -5.269 1.00 92.56 102 SER A O 1
ATOM 810 N N . VAL A 1 103 ? -5.089 -3.287 -6.891 1.00 90.06 103 VAL A N 1
ATOM 811 C CA . VAL A 1 103 ? -5.819 -2.108 -6.405 1.00 90.06 103 VAL A CA 1
ATOM 812 C C . VAL A 1 103 ? -7.332 -2.324 -6.458 1.00 90.06 103 VAL A C 1
ATOM 814 O O . VAL A 1 103 ? -8.028 -1.959 -5.509 1.00 90.06 103 VAL A O 1
ATOM 817 N N . CYS A 1 104 ? -7.853 -2.911 -7.534 1.00 88.44 104 CYS A N 1
ATOM 818 C CA . CYS A 1 104 ? -9.278 -3.172 -7.716 1.00 88.44 104 CYS A CA 1
ATOM 819 C C . CYS A 1 104 ? -9.834 -4.207 -6.733 1.00 88.44 104 CYS A C 1
ATOM 821 O O . CYS A 1 104 ? -11.004 -4.100 -6.364 1.00 88.44 104 CYS A O 1
ATOM 823 N N . ASP A 1 105 ? -9.013 -5.124 -6.223 1.00 88.81 105 ASP A N 1
ATOM 824 C CA . ASP A 1 105 ? -9.407 -5.999 -5.115 1.00 88.81 105 ASP A CA 1
ATOM 825 C C . ASP A 1 105 ? -9.768 -5.208 -3.851 1.00 88.81 105 ASP A C 1
ATOM 827 O O . ASP A 1 105 ? -10.645 -5.626 -3.099 1.00 88.81 105 ASP A O 1
ATOM 831 N N . VAL A 1 106 ? -9.118 -4.067 -3.601 1.00 86.25 106 VAL A N 1
ATOM 832 C CA . VAL A 1 106 ? -9.438 -3.192 -2.460 1.00 86.25 106 VAL A CA 1
ATOM 833 C C . VAL A 1 106 ? -10.464 -2.137 -2.836 1.00 86.25 106 VAL A C 1
ATOM 835 O O . VAL A 1 106 ? -11.402 -1.915 -2.080 1.00 86.25 106 VAL A O 1
ATOM 838 N N . PHE A 1 107 ? -10.323 -1.499 -3.994 1.00 85.00 107 PHE A N 1
ATOM 839 C CA . PHE A 1 107 ? -11.197 -0.432 -4.474 1.00 85.00 107 PHE A CA 1
ATOM 840 C C . PHE A 1 107 ? -11.792 -0.788 -5.846 1.00 85.00 107 PHE A C 1
ATOM 842 O O . PHE A 1 107 ? -11.343 -0.243 -6.863 1.00 85.00 107 PHE A O 1
ATOM 849 N N . PRO A 1 108 ? -12.847 -1.626 -5.914 1.00 84.94 108 PRO A N 1
ATOM 850 C CA . PRO A 1 108 ? -13.394 -2.120 -7.184 1.00 84.94 108 PRO A CA 1
ATOM 851 C C . PRO A 1 108 ? -13.913 -1.019 -8.116 1.00 84.94 108 PRO A C 1
ATOM 853 O O . PRO A 1 108 ? -13.976 -1.190 -9.329 1.00 84.94 108 PRO A O 1
ATOM 856 N N . ALA A 1 109 ? -14.289 0.136 -7.560 1.00 81.62 109 ALA A N 1
ATOM 857 C CA . ALA A 1 109 ? -14.759 1.288 -8.326 1.00 81.62 109 ALA A CA 1
ATOM 858 C C . ALA A 1 109 ? -13.620 2.139 -8.929 1.00 81.62 109 ALA A C 1
ATOM 860 O O . ALA A 1 109 ? -13.887 3.177 -9.544 1.00 81.62 109 ALA A O 1
ATOM 861 N N . THR A 1 110 ? -12.354 1.756 -8.735 1.00 83.56 110 THR A N 1
ATOM 862 C CA . THR A 1 110 ? -11.209 2.483 -9.286 1.00 83.56 110 THR A CA 1
ATOM 863 C C . THR A 1 110 ? -11.148 2.293 -10.790 1.00 83.56 110 THR A C 1
ATOM 865 O O . THR A 1 110 ? -10.847 1.222 -11.305 1.00 83.56 110 THR A O 1
ATOM 868 N N . THR A 1 111 ? -11.398 3.371 -11.523 1.00 86.88 111 THR A N 1
ATOM 869 C CA . THR A 1 111 ? -11.194 3.386 -12.970 1.00 86.88 111 THR A CA 1
ATOM 870 C C . THR A 1 111 ? -9.703 3.328 -13.289 1.00 86.88 111 THR A C 1
ATOM 872 O O . THR A 1 111 ? -8.919 4.035 -12.646 1.00 86.88 111 THR A O 1
ATOM 875 N N . PHE A 1 112 ? -9.339 2.638 -14.364 1.00 87.75 112 PHE A N 1
ATOM 876 C CA . PHE A 1 112 ? -7.967 2.596 -14.864 1.00 87.75 112 PHE A CA 1
ATOM 877 C C . PHE A 1 112 ? -7.345 3.987 -15.096 1.00 87.75 112 PHE A C 1
ATOM 879 O O . PHE A 1 112 ? -6.177 4.209 -14.796 1.00 87.75 112 PHE A O 1
ATOM 886 N N . ALA A 1 113 ? -8.131 4.968 -15.559 1.00 86.94 113 ALA A N 1
ATOM 887 C CA . ALA A 1 113 ? -7.655 6.338 -15.770 1.00 86.94 113 ALA A CA 1
ATOM 888 C C . ALA A 1 113 ? -7.177 7.016 -14.471 1.00 86.94 113 ALA A C 1
ATOM 890 O O . ALA A 1 113 ? -6.100 7.613 -14.452 1.00 86.94 113 ALA A O 1
ATOM 891 N N . ASN A 1 114 ? -7.950 6.895 -13.385 1.00 85.25 114 ASN A N 1
ATOM 892 C CA . ASN A 1 114 ? -7.578 7.425 -12.068 1.00 85.25 114 ASN A CA 1
ATOM 893 C C . ASN A 1 114 ? -6.347 6.716 -11.499 1.00 85.25 114 ASN A C 1
ATOM 895 O O . ASN A 1 114 ? -5.431 7.385 -11.027 1.00 85.25 114 ASN A O 1
ATOM 899 N N . PHE A 1 115 ? -6.312 5.385 -11.593 1.00 90.62 115 PHE A N 1
ATOM 900 C CA . PHE A 1 115 ? -5.152 4.588 -11.202 1.00 90.62 115 PHE A CA 1
ATOM 901 C C . PHE A 1 115 ? -3.888 5.050 -11.935 1.00 90.62 115 PHE A C 1
ATOM 903 O O . PHE A 1 115 ? -2.910 5.432 -11.297 1.00 90.62 115 PHE A O 1
ATOM 910 N N . ARG A 1 116 ? -3.938 5.120 -13.272 1.00 92.06 116 ARG A N 1
ATOM 911 C CA . ARG A 1 116 ? -2.804 5.543 -14.102 1.00 92.06 116 ARG A CA 1
ATOM 912 C C . ARG A 1 116 ? -2.334 6.949 -13.748 1.00 92.06 116 ARG A C 1
ATOM 914 O O . ARG A 1 116 ? -1.135 7.179 -13.701 1.00 92.06 116 ARG A O 1
ATOM 921 N N . LYS A 1 117 ? -3.263 7.880 -13.497 1.00 90.56 117 LYS A N 1
ATOM 922 C CA . LYS A 1 117 ? -2.924 9.254 -13.103 1.00 90.56 117 LYS A CA 1
ATOM 923 C C . LYS A 1 117 ? -2.086 9.269 -11.822 1.00 90.56 117 LYS A C 1
ATOM 925 O O . LYS A 1 117 ? -1.045 9.907 -11.803 1.00 90.56 117 LYS A O 1
ATOM 930 N N . ILE A 1 118 ? -2.521 8.554 -10.786 1.00 90.31 118 ILE A N 1
ATOM 931 C CA . ILE A 1 118 ? -1.824 8.524 -9.491 1.00 90.31 118 ILE A CA 1
ATOM 932 C C . ILE A 1 118 ? -0.499 7.767 -9.598 1.00 90.31 118 ILE A C 1
ATOM 934 O O . ILE A 1 118 ? 0.505 8.233 -9.071 1.00 90.31 118 ILE A O 1
ATOM 938 N N . LEU A 1 119 ? -0.472 6.649 -10.330 1.00 93.25 119 LEU A N 1
ATOM 939 C CA . LEU A 1 119 ? 0.759 5.906 -10.592 1.00 93.25 119 LEU A CA 1
ATOM 940 C C . LEU A 1 119 ? 1.801 6.779 -11.308 1.00 93.25 119 LEU A C 1
ATOM 942 O O . LEU A 1 119 ? 2.960 6.796 -10.911 1.00 93.25 119 LEU A O 1
ATOM 946 N N . SER A 1 120 ? 1.385 7.543 -12.324 1.00 92.38 120 SER A N 1
ATOM 947 C CA . SER A 1 120 ? 2.254 8.501 -13.017 1.00 92.38 120 SER A CA 1
ATOM 948 C C . SER A 1 120 ? 2.780 9.586 -12.082 1.00 92.38 120 SER A C 1
ATOM 950 O O . SER A 1 120 ? 3.979 9.827 -12.089 1.00 92.38 120 SER A O 1
ATOM 952 N N . THR A 1 121 ? 1.930 10.176 -11.237 1.00 91.62 121 THR A N 1
ATOM 953 C CA . THR A 1 121 ? 2.379 11.156 -10.236 1.00 91.62 121 THR A CA 1
ATOM 954 C C . THR A 1 121 ? 3.390 10.557 -9.258 1.00 91.62 121 THR A C 1
ATOM 956 O O . THR A 1 121 ? 4.343 11.234 -8.891 1.00 91.62 121 THR A O 1
ATOM 959 N N . GLY A 1 122 ? 3.234 9.289 -8.864 1.00 92.06 122 GLY A N 1
ATOM 960 C CA . GLY A 1 122 ? 4.216 8.607 -8.018 1.00 92.06 122 GLY A CA 1
ATOM 961 C C . GLY A 1 122 ? 5.572 8.411 -8.703 1.00 92.06 122 GLY A C 1
ATOM 962 O O . GLY A 1 122 ? 6.596 8.584 -8.058 1.00 92.06 122 GLY A O 1
ATOM 963 N N . VAL A 1 123 ? 5.591 8.131 -10.011 1.00 95.38 123 VAL A N 1
ATOM 964 C CA . VAL A 1 123 ? 6.839 8.082 -10.800 1.00 95.38 123 VAL A CA 1
ATOM 965 C C . VAL A 1 123 ? 7.466 9.472 -10.930 1.00 95.38 123 VAL A C 1
ATOM 967 O O . VAL A 1 123 ? 8.664 9.623 -10.745 1.00 95.38 123 VAL A O 1
ATOM 970 N N . GLU A 1 124 ? 6.665 10.498 -11.229 1.00 94.62 124 GLU A N 1
ATOM 971 C CA . GLU A 1 124 ? 7.131 11.892 -11.339 1.00 94.62 124 GLU A CA 1
ATOM 972 C C . GLU A 1 124 ? 7.673 12.442 -10.016 1.00 94.62 124 GLU A C 1
ATOM 974 O O . GLU A 1 124 ? 8.531 13.316 -10.024 1.00 94.62 124 GLU A O 1
ATOM 979 N N . SER A 1 125 ? 7.168 11.929 -8.893 1.00 92.38 125 SER A N 1
ATOM 980 C CA . SER A 1 125 ? 7.617 12.283 -7.543 1.00 92.38 125 SER A CA 1
ATOM 981 C C . SER A 1 125 ? 8.721 11.355 -7.029 1.00 92.38 125 SER A C 1
ATOM 983 O O . SER A 1 125 ? 8.967 11.343 -5.828 1.00 92.38 125 SER A O 1
ATOM 985 N N . GLU A 1 126 ? 9.307 10.526 -7.902 1.00 94.81 126 GLU A N 1
ATOM 986 C CA . GLU A 1 126 ? 10.413 9.606 -7.589 1.00 94.81 126 GLU A CA 1
ATOM 987 C C . GLU A 1 126 ? 10.085 8.581 -6.485 1.00 94.81 126 GLU A C 1
ATOM 989 O O . GLU A 1 126 ? 10.959 7.908 -5.947 1.00 94.81 126 GLU A O 1
ATOM 994 N N . ILE A 1 127 ? 8.790 8.381 -6.205 1.00 94.50 127 ILE A N 1
ATOM 995 C CA . ILE A 1 127 ? 8.305 7.344 -5.288 1.00 94.50 127 ILE A CA 1
ATOM 996 C C . ILE A 1 127 ? 8.512 5.962 -5.909 1.00 94.50 127 ILE A C 1
ATOM 998 O O . ILE A 1 127 ? 8.880 4.998 -5.234 1.00 94.50 127 ILE A O 1
ATOM 1002 N N . PHE A 1 128 ? 8.244 5.878 -7.214 1.00 96.06 128 PHE A N 1
ATOM 1003 C CA . PHE A 1 128 ? 8.332 4.650 -7.984 1.00 96.06 128 PHE A CA 1
ATOM 1004 C C . PHE A 1 128 ? 9.365 4.770 -9.088 1.00 96.06 128 PHE A C 1
ATOM 1006 O O . PHE A 1 128 ? 9.347 5.717 -9.876 1.00 96.06 128 PHE A O 1
ATOM 1013 N N . ILE A 1 129 ? 10.160 3.722 -9.229 1.00 95.88 129 ILE A N 1
ATOM 1014 C CA . ILE A 1 129 ? 10.993 3.516 -10.400 1.00 95.88 129 ILE A CA 1
ATOM 1015 C C . ILE A 1 129 ? 10.175 2.730 -11.425 1.00 95.88 129 ILE A C 1
ATOM 1017 O O . ILE A 1 129 ? 9.528 1.729 -11.107 1.00 95.88 129 ILE A O 1
ATOM 1021 N N . ARG A 1 130 ? 10.167 3.228 -12.666 1.00 95.25 130 ARG A N 1
ATOM 1022 C CA . ARG A 1 130 ? 9.477 2.612 -13.803 1.00 95.25 130 ARG A CA 1
ATOM 1023 C C . ARG A 1 130 ? 10.501 2.089 -14.799 1.00 95.25 130 ARG A C 1
ATOM 1025 O O . ARG A 1 130 ? 11.099 2.875 -15.535 1.00 95.25 130 ARG A O 1
ATOM 1032 N N . GLU A 1 131 ? 10.614 0.774 -14.892 1.00 92.06 131 GLU A N 1
ATOM 1033 C CA . GLU A 1 131 ? 11.607 0.090 -15.721 1.00 92.06 131 GLU A CA 1
ATOM 1034 C C . GLU A 1 131 ? 10.940 -0.841 -16.735 1.00 92.06 131 GLU A C 1
ATOM 1036 O O . GLU A 1 131 ? 9.788 -1.256 -16.581 1.00 92.06 131 GLU A O 1
ATOM 1041 N N . LYS A 1 132 ? 11.654 -1.144 -17.822 1.00 89.31 132 LYS A N 1
ATOM 1042 C CA . LYS A 1 132 ? 11.225 -2.205 -18.734 1.00 89.31 132 LYS A CA 1
ATOM 1043 C C . LYS A 1 132 ? 11.509 -3.546 -18.083 1.00 89.31 132 LYS A C 1
ATOM 1045 O O . LYS A 1 132 ? 12.575 -3.727 -17.507 1.00 89.31 132 LYS A O 1
ATOM 1050 N N . ASP A 1 133 ? 10.569 -4.464 -18.234 1.00 81.31 133 ASP A N 1
ATOM 1051 C CA . ASP A 1 133 ? 10.778 -5.845 -17.830 1.00 81.31 133 ASP A CA 1
ATOM 1052 C C . ASP A 1 133 ? 11.953 -6.432 -18.648 1.00 81.31 133 ASP A C 1
ATOM 1054 O O . ASP A 1 133 ? 11.946 -6.310 -19.884 1.00 81.31 133 ASP A O 1
ATOM 1058 N N . PRO A 1 134 ? 12.984 -6.995 -17.992 1.00 77.56 134 PRO A N 1
ATOM 1059 C CA . PRO A 1 134 ? 14.147 -7.553 -18.674 1.00 77.56 134 PRO A CA 1
ATOM 1060 C C . PRO A 1 134 ? 13.800 -8.777 -19.535 1.00 77.56 134 PRO A C 1
ATOM 1062 O O . PRO A 1 134 ? 14.461 -8.996 -20.553 1.00 77.56 134 PRO A O 1
ATOM 1065 N N . ASP A 1 135 ? 12.742 -9.514 -19.187 1.00 79.38 135 ASP A N 1
ATOM 1066 C CA . ASP A 1 135 ? 12.311 -10.729 -19.884 1.00 79.38 135 ASP A CA 1
ATOM 1067 C C . ASP A 1 135 ? 11.276 -10.441 -20.988 1.00 79.38 135 ASP A C 1
ATOM 1069 O O . ASP A 1 135 ? 11.171 -11.183 -21.969 1.00 79.38 135 ASP A O 1
ATOM 1073 N N . ASP A 1 136 ? 10.535 -9.331 -20.891 1.00 77.62 136 ASP A N 1
ATOM 1074 C CA . ASP A 1 136 ? 9.649 -8.844 -21.957 1.00 77.62 136 ASP A CA 1
ATOM 1075 C C . ASP A 1 136 ? 9.704 -7.318 -22.086 1.00 77.62 136 ASP A C 1
ATOM 1077 O O . ASP A 1 136 ? 8.943 -6.589 -21.460 1.00 77.62 136 ASP A O 1
ATOM 1081 N N . SER A 1 137 ? 10.522 -6.814 -23.013 1.00 76.50 137 SER A N 1
ATOM 1082 C CA . SER A 1 137 ? 10.697 -5.369 -23.258 1.00 76.50 137 SER A CA 1
ATOM 1083 C C . SER A 1 137 ? 9.420 -4.574 -23.603 1.00 76.50 137 SER A C 1
ATOM 1085 O O . SER A 1 137 ? 9.461 -3.337 -23.655 1.00 76.50 137 SER A O 1
ATOM 1087 N N . ARG A 1 138 ? 8.296 -5.256 -23.877 1.00 77.50 138 ARG A N 1
ATOM 1088 C CA . ARG A 1 138 ? 6.970 -4.647 -24.087 1.00 77.50 138 ARG A CA 1
ATOM 1089 C C . ARG A 1 138 ? 6.231 -4.394 -22.772 1.00 77.50 138 ARG A C 1
ATOM 1091 O O . ARG A 1 138 ? 5.255 -3.644 -22.766 1.00 77.50 138 ARG A O 1
ATOM 1098 N N . ARG A 1 139 ? 6.671 -5.021 -21.683 1.00 82.19 139 ARG A N 1
ATOM 1099 C CA . ARG A 1 139 ? 6.142 -4.860 -20.333 1.00 82.19 139 ARG A CA 1
ATOM 1100 C C . ARG A 1 139 ? 6.947 -3.817 -19.571 1.00 82.19 139 ARG A C 1
ATOM 1102 O O . ARG A 1 139 ? 8.109 -3.524 -19.850 1.00 82.19 139 ARG A O 1
ATOM 1109 N N . THR A 1 140 ? 6.272 -3.204 -18.616 1.00 90.00 140 THR A N 1
ATOM 1110 C CA . THR A 1 140 ? 6.844 -2.204 -17.723 1.00 90.00 140 THR A CA 1
ATOM 1111 C C . THR A 1 140 ? 6.519 -2.626 -16.309 1.00 90.00 140 THR A C 1
ATOM 1113 O O . THR A 1 140 ? 5.360 -2.941 -16.022 1.00 90.00 140 THR A O 1
ATOM 1116 N N . GLN A 1 141 ? 7.534 -2.612 -15.459 1.00 93.50 141 GLN A N 1
ATOM 1117 C CA . GLN A 1 141 ? 7.416 -2.918 -14.048 1.00 93.50 141 GLN A CA 1
ATOM 1118 C C . GLN A 1 141 ? 7.609 -1.649 -13.221 1.00 93.50 141 GLN A C 1
ATOM 1120 O O . GLN A 1 141 ? 8.276 -0.695 -13.635 1.00 93.50 141 GLN A O 1
ATOM 1125 N N . TYR A 1 142 ? 6.960 -1.642 -12.066 1.00 96.00 142 TYR A N 1
ATOM 1126 C CA . TYR A 1 142 ? 7.010 -0.572 -11.088 1.00 96.00 142 TYR A CA 1
ATOM 1127 C C . TYR A 1 142 ? 7.548 -1.142 -9.786 1.00 96.00 142 TYR A C 1
ATOM 1129 O O . TYR A 1 142 ? 7.062 -2.171 -9.315 1.00 96.00 142 TYR A O 1
ATOM 1137 N N . ARG A 1 143 ? 8.523 -0.460 -9.202 1.00 95.62 143 ARG A N 1
ATOM 1138 C CA . ARG A 1 143 ? 9.116 -0.814 -7.913 1.00 95.62 143 ARG A CA 1
ATOM 1139 C C . ARG A 1 143 ? 9.293 0.426 -7.050 1.00 95.62 143 ARG A C 1
ATOM 1141 O O . ARG A 1 143 ? 9.299 1.541 -7.576 1.00 95.62 143 ARG A O 1
ATOM 1148 N N . ILE A 1 144 ? 9.385 0.245 -5.738 1.00 95.81 144 ILE A N 1
ATOM 1149 C CA . ILE A 1 144 ? 9.704 1.337 -4.817 1.00 95.81 144 ILE A CA 1
ATOM 1150 C C . ILE A 1 144 ? 11.136 1.809 -5.082 1.00 95.81 144 ILE A C 1
ATOM 1152 O O . ILE A 1 144 ? 12.026 0.990 -5.307 1.00 95.81 144 ILE A O 1
ATOM 1156 N N . SER A 1 145 ? 11.326 3.129 -5.087 1.00 94.75 145 SER A N 1
ATOM 1157 C CA . SER A 1 145 ? 12.655 3.741 -5.112 1.00 94.75 145 SER A CA 1
ATOM 1158 C C . SER A 1 145 ? 13.400 3.453 -3.810 1.00 94.75 145 SER A C 1
ATOM 1160 O O . SER A 1 145 ? 12.831 3.587 -2.727 1.00 94.75 145 SER A O 1
ATOM 1162 N N . GLU A 1 146 ? 14.675 3.098 -3.903 1.00 92.31 146 GLU A N 1
ATOM 1163 C CA . GLU A 1 146 ? 15.540 2.834 -2.752 1.00 92.31 146 GLU A CA 1
ATOM 1164 C C . GLU A 1 146 ? 15.590 4.045 -1.808 1.00 92.31 146 GLU A C 1
ATOM 1166 O O . GLU A 1 146 ? 15.463 3.905 -0.593 1.00 92.31 146 GLU A O 1
ATOM 1171 N N . GLU A 1 147 ? 15.638 5.258 -2.369 1.00 92.44 147 GLU A N 1
ATOM 1172 C CA . GLU A 1 147 ? 15.657 6.516 -1.608 1.00 92.44 147 GLU A CA 1
ATOM 1173 C C . GLU A 1 147 ? 14.381 6.744 -0.784 1.00 92.44 147 GLU A C 1
ATOM 1175 O O . GLU A 1 147 ? 14.367 7.548 0.149 1.00 92.44 147 GLU A O 1
ATOM 1180 N N . MET A 1 148 ? 13.300 6.029 -1.102 1.00 93.31 148 MET A N 1
ATOM 1181 C CA . MET A 1 148 ? 12.009 6.170 -0.439 1.00 93.31 148 MET A CA 1
ATOM 1182 C C . MET A 1 148 ? 11.809 5.211 0.724 1.00 93.31 148 MET A C 1
ATOM 1184 O O . MET A 1 148 ? 10.881 5.425 1.504 1.00 93.31 148 MET A O 1
ATOM 1188 N N . ILE A 1 149 ? 12.658 4.196 0.890 1.00 92.44 149 ILE A N 1
ATOM 1189 C CA . ILE A 1 149 ? 12.516 3.224 1.980 1.00 92.44 149 ILE A CA 1
ATOM 1190 C C . ILE A 1 149 ? 12.645 3.905 3.345 1.00 92.44 149 ILE A C 1
ATOM 1192 O O . ILE A 1 149 ? 11.766 3.734 4.194 1.00 92.44 149 ILE A O 1
ATOM 1196 N N . GLY A 1 150 ? 13.656 4.756 3.533 1.00 91.69 150 GLY A N 1
ATOM 1197 C CA . GLY A 1 150 ? 13.821 5.556 4.752 1.00 91.69 150 GLY A CA 1
ATOM 1198 C C . GLY A 1 150 ? 12.617 6.470 5.035 1.00 91.69 150 GLY A C 1
ATOM 1199 O O . GLY A 1 150 ? 11.963 6.304 6.065 1.00 91.69 150 GLY A O 1
ATOM 1200 N N . PRO A 1 151 ? 12.247 7.386 4.117 1.00 92.75 151 PRO A N 1
ATOM 1201 C CA . PRO A 1 151 ? 11.079 8.254 4.275 1.00 92.75 151 PRO A CA 1
ATOM 1202 C C . PRO A 1 151 ? 9.756 7.517 4.526 1.00 92.75 151 PRO A C 1
ATOM 1204 O O . PRO A 1 151 ? 8.933 7.987 5.315 1.00 92.75 151 PRO A O 1
ATOM 1207 N N . LEU A 1 152 ? 9.526 6.374 3.868 1.00 90.19 152 LEU A N 1
ATOM 1208 C CA . LEU A 1 152 ? 8.328 5.559 4.087 1.00 90.19 152 LEU A CA 1
ATOM 1209 C C . LEU A 1 152 ? 8.339 4.908 5.467 1.00 90.19 152 LEU A C 1
ATOM 1211 O O . LEU A 1 152 ? 7.306 4.921 6.131 1.00 90.19 152 LEU A O 1
ATOM 1215 N N . THR A 1 153 ? 9.489 4.400 5.913 1.00 91.25 153 THR A N 1
ATOM 1216 C CA . THR A 1 153 ? 9.656 3.861 7.270 1.00 91.25 153 THR A CA 1
ATOM 1217 C C . THR A 1 153 ? 9.336 4.935 8.301 1.00 91.25 153 THR A C 1
ATOM 1219 O O . THR A 1 153 ? 8.447 4.743 9.123 1.00 91.25 153 THR A O 1
ATOM 1222 N N . ASP A 1 154 ? 9.949 6.115 8.188 1.00 90.38 154 ASP A N 1
ATOM 1223 C CA . ASP A 1 154 ? 9.682 7.253 9.071 1.00 90.38 154 ASP A CA 1
ATOM 1224 C C . ASP A 1 154 ? 8.196 7.628 9.103 1.00 90.38 154 ASP A C 1
ATOM 1226 O O . ASP A 1 154 ? 7.628 7.889 10.166 1.00 90.38 154 ASP A O 1
ATOM 1230 N N . TYR A 1 155 ? 7.556 7.684 7.933 1.00 87.50 155 TYR A N 1
ATOM 1231 C CA . TYR A 1 155 ? 6.135 7.992 7.823 1.00 87.50 155 TYR A CA 1
ATOM 1232 C C . TYR A 1 155 ? 5.266 6.919 8.495 1.00 87.50 155 TYR A C 1
ATOM 1234 O O . TYR A 1 155 ? 4.348 7.258 9.249 1.00 87.50 155 TYR A O 1
ATOM 1242 N N . PHE A 1 156 ? 5.548 5.637 8.258 1.00 86.12 156 PHE A N 1
ATOM 1243 C CA . PHE A 1 156 ? 4.806 4.521 8.843 1.00 86.12 156 PHE A CA 1
ATOM 1244 C C . PHE A 1 156 ? 4.985 4.460 10.358 1.00 86.12 156 PHE A C 1
ATOM 1246 O O . PHE A 1 156 ? 3.993 4.372 11.084 1.00 86.12 156 PHE A O 1
ATOM 1253 N N . THR A 1 157 ? 6.214 4.607 10.839 1.00 85.00 157 THR A N 1
ATOM 1254 C CA . THR A 1 157 ? 6.552 4.580 12.262 1.00 85.00 157 THR A CA 1
ATOM 1255 C C . THR A 1 157 ? 5.903 5.741 12.997 1.00 85.00 157 THR A C 1
ATOM 1257 O O . THR A 1 157 ? 5.156 5.509 13.944 1.00 85.00 157 THR A O 1
ATOM 1260 N N . LYS A 1 158 ? 6.004 6.975 12.488 1.00 84.00 158 LYS A N 1
ATOM 1261 C CA . LYS A 1 158 ? 5.319 8.137 13.091 1.00 84.00 158 LYS A CA 1
ATOM 1262 C C . LYS A 1 158 ? 3.797 8.011 13.081 1.00 84.00 158 LYS A C 1
ATOM 1264 O O . LYS A 1 158 ? 3.135 8.479 14.006 1.00 84.00 158 LYS A O 1
ATOM 1269 N N . THR A 1 159 ? 3.231 7.381 12.050 1.00 80.38 159 THR A N 1
ATOM 1270 C CA . THR A 1 159 ? 1.785 7.116 11.984 1.00 80.38 159 THR A CA 1
ATOM 1271 C C . THR A 1 159 ? 1.337 6.180 13.111 1.00 80.38 159 THR A C 1
ATOM 1273 O O . THR A 1 159 ? 0.224 6.324 13.617 1.00 80.38 159 THR A O 1
ATOM 1276 N N . LEU A 1 160 ? 2.192 5.239 13.522 1.00 75.44 160 LEU A N 1
ATOM 1277 C CA . LEU A 1 160 ? 1.899 4.275 14.582 1.00 75.44 160 LEU A CA 1
ATOM 1278 C C . LEU A 1 160 ? 2.256 4.798 15.981 1.00 75.44 160 LEU A C 1
ATOM 1280 O O . LEU A 1 160 ? 1.447 4.652 16.894 1.00 75.44 160 LEU A O 1
ATOM 1284 N N . GLU A 1 161 ? 3.415 5.437 16.153 1.00 79.56 161 GLU A N 1
ATOM 1285 C CA . GLU A 1 161 ? 3.905 5.948 17.444 1.00 79.56 161 GLU A CA 1
ATOM 1286 C C . GLU A 1 161 ? 2.948 6.960 18.080 1.00 79.56 161 GLU A C 1
ATOM 1288 O O . GLU A 1 161 ? 2.762 6.973 19.295 1.00 79.56 161 GLU A O 1
ATOM 1293 N N . GLY A 1 162 ? 2.305 7.796 17.262 1.00 72.44 162 GLY A N 1
ATOM 1294 C CA . GLY A 1 162 ? 1.367 8.805 17.741 1.00 72.44 162 GLY A CA 1
ATOM 1295 C C . GLY A 1 162 ? -0.060 8.302 17.944 1.00 72.44 162 GLY A C 1
ATOM 1296 O O . GLY A 1 162 ? -0.881 9.072 18.433 1.00 72.44 162 GLY A O 1
ATOM 1297 N N . PHE A 1 163 ? -0.395 7.067 17.547 1.00 80.00 163 PHE A N 1
ATOM 1298 C CA . PHE A 1 163 ? -1.797 6.652 17.447 1.00 80.00 163 PHE A CA 1
ATOM 1299 C C . PHE A 1 163 ? -2.521 6.703 18.793 1.00 80.00 163 PHE A C 1
ATOM 1301 O O . PHE A 1 163 ? -3.608 7.264 18.853 1.00 80.00 163 PHE A O 1
ATOM 1308 N N . ASP A 1 164 ? -1.918 6.170 19.858 1.00 76.12 164 ASP A N 1
ATOM 1309 C CA . ASP A 1 164 ? -2.526 6.130 21.195 1.00 76.12 164 ASP A CA 1
ATOM 1310 C C . ASP A 1 164 ? -2.797 7.543 21.728 1.00 76.12 164 ASP A C 1
ATOM 1312 O O . ASP A 1 164 ? -3.936 7.917 22.000 1.00 76.12 164 ASP A O 1
ATOM 1316 N N . GLN A 1 165 ? -1.766 8.392 21.738 1.00 83.00 165 GLN A N 1
ATOM 1317 C CA . GLN A 1 165 ? -1.901 9.774 22.191 1.00 83.00 165 GLN A CA 1
ATOM 1318 C C . GLN A 1 165 ? -2.902 10.565 21.339 1.00 83.00 165 GLN A C 1
ATOM 1320 O O . GLN A 1 165 ? -3.707 11.324 21.874 1.00 83.00 165 GLN A O 1
ATOM 1325 N N . LEU A 1 166 ? -2.874 10.406 20.012 1.00 83.44 166 LEU A N 1
ATOM 1326 C CA . LEU A 1 166 ? -3.819 11.078 19.120 1.00 83.44 166 LEU A CA 1
ATOM 1327 C C . LEU A 1 166 ? -5.245 10.571 19.330 1.00 83.44 166 LEU A C 1
ATOM 1329 O O . LEU A 1 166 ? -6.172 11.376 19.309 1.00 83.44 166 LEU A O 1
ATOM 1333 N N . PHE A 1 167 ? -5.425 9.269 19.551 1.00 85.25 167 PHE A N 1
ATOM 1334 C CA . PHE A 1 167 ? -6.719 8.671 19.850 1.00 85.25 167 PHE A CA 1
ATOM 1335 C C . PHE A 1 167 ? -7.296 9.249 21.142 1.00 85.25 167 PHE A C 1
ATOM 1337 O O . PHE A 1 167 ? -8.429 9.728 21.134 1.00 85.25 167 PHE A O 1
ATOM 1344 N N . ARG A 1 168 ? -6.497 9.305 22.214 1.00 85.69 168 ARG A N 1
ATOM 1345 C CA . ARG A 1 168 ? -6.881 9.942 23.482 1.00 85.69 168 ARG A CA 1
ATOM 1346 C C . ARG A 1 168 ? -7.225 11.420 23.290 1.00 85.69 168 ARG A C 1
ATOM 1348 O O . ARG A 1 168 ? -8.269 11.872 23.753 1.00 85.69 168 ARG A O 1
ATOM 1355 N N . ASN A 1 169 ? -6.427 12.154 22.511 1.00 86.88 169 ASN A N 1
ATOM 1356 C CA . ASN A 1 169 ? -6.659 13.575 22.232 1.00 86.88 169 ASN A CA 1
ATOM 1357 C C . ASN A 1 169 ? -7.991 13.857 21.512 1.00 86.88 169 ASN A C 1
ATOM 1359 O O . ASN A 1 169 ? -8.546 14.939 21.677 1.00 86.88 169 ASN A O 1
ATOM 1363 N N . VAL A 1 170 ? -8.530 12.917 20.722 1.00 89.38 170 VAL A N 1
ATOM 1364 C CA . VAL A 1 170 ? -9.850 13.082 20.074 1.00 89.38 170 VAL A CA 1
ATOM 1365 C C . VAL A 1 170 ? -10.971 13.227 21.106 1.00 89.38 170 VAL A C 1
ATOM 1367 O O . VAL A 1 170 ? -11.960 13.911 20.844 1.00 89.38 170 VAL A O 1
ATOM 1370 N N . PHE A 1 171 ? -10.813 12.593 22.265 1.00 88.56 171 PHE A N 1
ATOM 1371 C CA . PHE A 1 171 ? -11.800 12.577 23.341 1.00 88.56 171 PHE A CA 1
ATOM 1372 C C . PHE A 1 171 ? -11.388 13.434 24.537 1.00 88.56 171 PHE A C 1
ATOM 1374 O O . PHE A 1 171 ? -12.090 13.437 25.550 1.00 88.56 171 PHE A O 1
ATOM 1381 N N . GLN A 1 172 ? -10.284 14.176 24.412 1.00 82.38 172 GLN A N 1
ATOM 1382 C CA . GLN A 1 172 ? -9.816 15.088 25.443 1.00 82.38 172 GLN A CA 1
ATOM 1383 C C . GLN A 1 172 ? -1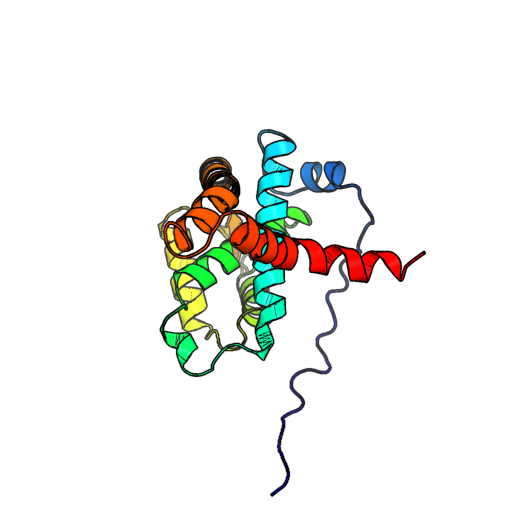0.936 16.066 25.813 1.00 82.38 172 GLN A C 1
ATOM 1385 O O . GLN A 1 172 ? -11.581 16.647 24.940 1.00 82.38 172 GLN A O 1
ATOM 1390 N N . ASP A 1 173 ? -11.181 16.209 27.115 1.00 86.62 173 ASP A N 1
ATOM 1391 C CA . ASP A 1 173 ? -12.242 17.035 27.705 1.00 86.62 173 ASP A CA 1
ATOM 1392 C C . ASP A 1 173 ? -13.688 16.601 27.368 1.00 86.62 173 ASP A C 1
ATOM 1394 O O . ASP A 1 173 ? -14.640 17.282 27.756 1.00 86.62 173 ASP A O 1
ATOM 1398 N N . VAL A 1 174 ? -13.875 15.472 26.671 1.00 92.25 174 VAL A N 1
ATOM 1399 C CA . VAL A 1 174 ? -15.193 14.914 26.311 1.00 92.25 174 VAL A CA 1
ATOM 1400 C C . VAL A 1 174 ? -15.505 13.645 27.098 1.00 92.25 174 VAL A C 1
ATOM 1402 O O . VAL A 1 174 ? -16.644 13.481 27.532 1.00 92.25 174 VAL A O 1
ATOM 1405 N N . LEU A 1 175 ? -14.518 12.764 27.266 1.00 91.56 175 LEU A N 1
ATOM 1406 C CA . LEU A 1 175 ? -14.623 11.507 28.009 1.00 91.56 175 LEU A CA 1
ATOM 1407 C C . LEU A 1 175 ? -13.550 11.454 29.096 1.00 91.56 175 LEU A C 1
ATOM 1409 O O . LEU A 1 175 ? -12.495 12.081 28.962 1.00 91.56 175 LEU A O 1
ATOM 1413 N N . ASP A 1 176 ? -13.810 10.701 30.161 1.00 91.69 176 ASP A N 1
ATOM 1414 C CA . ASP A 1 176 ? -12.773 10.396 31.145 1.00 91.69 176 ASP A CA 1
ATOM 1415 C C . ASP A 1 176 ? -11.832 9.273 30.662 1.00 91.69 176 ASP A C 1
ATOM 1417 O O . ASP A 1 176 ? -12.085 8.579 29.674 1.00 91.69 176 ASP A O 1
ATOM 1421 N N . GLU A 1 177 ? -10.699 9.107 31.350 1.00 85.75 177 GLU A N 1
ATOM 1422 C CA . GLU A 1 177 ? -9.685 8.112 30.976 1.00 85.75 177 GLU A CA 1
ATOM 1423 C C . GLU A 1 177 ? -10.230 6.676 30.992 1.00 85.75 177 GLU A C 1
ATOM 1425 O O . GLU A 1 177 ? -9.821 5.856 30.168 1.00 85.75 177 GLU A O 1
ATOM 1430 N N . ASP A 1 178 ? -11.168 6.357 31.889 1.00 88.81 178 ASP A N 1
ATOM 1431 C CA . ASP A 1 178 ? -11.748 5.016 31.993 1.00 88.81 178 ASP A CA 1
ATOM 1432 C C . ASP A 1 178 ? -12.649 4.710 30.784 1.00 88.81 178 ASP A C 1
ATOM 1434 O O . ASP A 1 178 ? -12.581 3.616 30.214 1.00 88.81 178 ASP A O 1
ATOM 1438 N N . GLU A 1 179 ? -13.437 5.684 30.327 1.00 90.31 179 GLU A N 1
ATOM 1439 C CA . GLU A 1 179 ? -14.241 5.594 29.108 1.00 90.31 179 GLU A CA 1
ATOM 1440 C C . GLU A 1 179 ? -13.373 5.480 27.847 1.00 90.31 179 GLU A C 1
ATOM 1442 O O . GLU A 1 179 ? -13.656 4.653 26.972 1.00 90.31 179 GLU A O 1
ATOM 1447 N N . ILE A 1 180 ? -12.280 6.244 27.760 1.00 87.62 180 ILE A N 1
ATOM 1448 C CA . ILE A 1 180 ? -11.330 6.153 26.641 1.00 87.62 180 ILE A CA 1
ATOM 1449 C C . ILE A 1 180 ? -10.656 4.772 26.616 1.00 87.62 180 ILE A C 1
ATOM 1451 O O . ILE A 1 180 ? -10.593 4.134 25.560 1.00 87.62 180 ILE A O 1
ATOM 1455 N N . ASN A 1 181 ? -10.255 4.246 27.779 1.00 85.81 181 ASN A N 1
ATOM 1456 C CA . ASN A 1 181 ? -9.685 2.903 27.903 1.00 85.81 181 ASN A CA 1
ATOM 1457 C C . ASN A 1 181 ? -10.668 1.810 27.438 1.00 85.81 181 ASN A C 1
ATOM 1459 O O . ASN A 1 181 ? -10.251 0.825 26.823 1.00 85.81 181 ASN A O 1
ATOM 1463 N N . ILE A 1 182 ? -11.979 1.969 27.671 1.00 87.06 182 ILE A N 1
ATOM 1464 C CA . ILE A 1 182 ? -13.003 1.048 27.142 1.00 87.06 182 ILE A CA 1
ATOM 1465 C C . ILE A 1 182 ? -13.012 1.061 25.605 1.00 87.06 182 ILE A C 1
ATOM 1467 O O . ILE A 1 182 ? -13.121 -0.000 24.979 1.00 87.06 182 ILE A O 1
ATOM 1471 N N . LEU A 1 183 ? -12.881 2.235 24.982 1.00 86.88 183 LEU A N 1
ATOM 1472 C CA . LEU A 1 183 ? -12.848 2.367 23.523 1.00 86.88 183 LEU A CA 1
ATOM 1473 C C . LEU A 1 183 ? -11.572 1.756 22.916 1.00 86.88 183 LEU A C 1
ATOM 1475 O O . LEU A 1 183 ? -11.653 1.030 21.921 1.00 86.88 183 LEU A O 1
ATOM 1479 N N . GLU A 1 184 ? -10.409 1.959 23.533 1.00 84.31 184 GLU A N 1
ATOM 1480 C CA . GLU A 1 184 ? -9.153 1.309 23.124 1.00 84.31 184 GLU A CA 1
ATOM 1481 C C . GLU A 1 184 ? -9.214 -0.216 23.289 1.00 84.31 184 GLU A C 1
ATOM 1483 O O . GLU A 1 184 ? -8.820 -0.981 22.396 1.00 84.31 184 GLU A O 1
ATOM 1488 N N . ALA A 1 185 ? -9.777 -0.685 24.407 1.00 83.81 185 ALA A N 1
ATOM 1489 C CA . ALA A 1 185 ? -10.003 -2.103 24.657 1.00 83.81 185 ALA A CA 1
ATOM 1490 C C . ALA A 1 185 ? -10.958 -2.713 23.622 1.00 83.81 185 ALA A C 1
ATOM 1492 O O . ALA A 1 185 ? -10.802 -3.872 23.237 1.00 83.81 185 ALA A O 1
ATOM 1493 N N . TYR A 1 186 ? -11.928 -1.949 23.119 1.00 84.19 186 TYR A N 1
ATOM 1494 C CA . TYR A 1 186 ? -12.808 -2.400 22.046 1.00 84.19 186 TYR A CA 1
ATOM 1495 C C . TYR A 1 186 ? -12.059 -2.593 20.716 1.00 84.19 186 TYR A C 1
ATOM 1497 O O . TYR A 1 186 ? -12.284 -3.597 20.028 1.00 84.19 186 TYR A O 1
ATOM 1505 N N . LEU A 1 187 ? -11.143 -1.681 20.366 1.00 79.94 187 LEU A N 1
ATOM 1506 C CA . LEU A 1 187 ? -10.316 -1.777 19.154 1.00 79.94 187 LEU A CA 1
ATOM 1507 C C . LEU A 1 187 ? -9.342 -2.964 19.208 1.00 79.94 187 LEU A C 1
ATOM 1509 O O . LEU A 1 187 ? -9.175 -3.686 18.222 1.00 79.94 187 LEU A O 1
ATOM 1513 N N . THR A 1 188 ? -8.722 -3.195 20.365 1.00 74.69 188 THR A N 1
ATOM 1514 C CA . THR A 1 188 ? -7.704 -4.242 20.556 1.00 74.69 188 THR A CA 1
ATOM 1515 C C . THR A 1 188 ? -8.306 -5.613 20.899 1.00 74.69 188 THR A C 1
ATOM 1517 O O . THR A 1 188 ? -7.805 -6.652 20.459 1.00 74.69 188 THR A O 1
ATOM 1520 N N . GLY A 1 189 ? -9.419 -5.645 21.636 1.00 63.66 189 GLY A N 1
ATOM 1521 C CA . GLY A 1 189 ? -10.023 -6.846 22.218 1.00 63.66 189 GLY A CA 1
ATOM 1522 C C . GLY A 1 189 ? -10.746 -7.765 21.233 1.00 63.66 189 GLY A C 1
ATOM 1523 O O . GLY A 1 189 ? -10.836 -8.971 21.479 1.00 63.66 189 GLY A O 1
ATOM 1524 N N . ARG A 1 190 ? -11.205 -7.261 20.078 1.00 58.03 190 ARG A N 1
ATOM 1525 C CA . ARG A 1 190 ? -11.813 -8.114 19.037 1.00 58.03 190 ARG A CA 1
ATOM 1526 C C . ARG A 1 190 ? -10.826 -9.112 18.423 1.00 58.03 190 ARG A C 1
ATOM 1528 O O . ARG A 1 190 ? -11.255 -10.190 18.034 1.00 58.03 190 ARG A O 1
ATOM 1535 N N . LYS A 1 191 ? -9.516 -8.824 18.421 1.00 49.97 191 LYS A N 1
ATOM 1536 C CA . LYS A 1 191 ? -8.498 -9.751 17.890 1.00 49.97 191 LYS A CA 1
ATOM 1537 C C . LYS A 1 191 ? -8.337 -11.031 18.724 1.00 49.97 191 LYS A C 1
ATOM 1539 O O . LYS A 1 191 ? -7.971 -12.056 18.166 1.00 49.97 191 LYS A O 1
ATOM 1544 N N . LYS A 1 192 ? -8.626 -11.004 20.035 1.00 45.78 192 LYS A N 1
ATOM 1545 C CA . LYS A 1 192 ? -8.438 -12.165 20.935 1.00 45.78 192 LYS A CA 1
ATOM 1546 C C . LYS A 1 192 ? -9.548 -13.217 20.852 1.00 45.78 192 LYS A C 1
ATOM 1548 O O . LYS A 1 192 ? -9.279 -14.383 21.125 1.00 45.78 192 LYS A O 1
ATOM 1553 N N . LYS A 1 193 ? -10.781 -12.836 20.491 1.00 45.72 193 LYS A N 1
ATOM 1554 C CA . LYS A 1 193 ? -11.915 -13.782 20.440 1.00 45.72 193 LYS A CA 1
ATOM 1555 C C . LYS A 1 193 ? -11.808 -14.800 19.299 1.00 45.72 193 LYS A C 1
ATOM 1557 O O . LYS A 1 193 ? -12.325 -15.901 19.449 1.00 45.72 193 LYS A O 1
ATOM 1562 N N . ASP A 1 194 ? -11.088 -14.479 18.225 1.00 47.53 194 ASP A N 1
ATOM 1563 C CA . ASP A 1 194 ? -10.926 -15.385 17.079 1.00 47.53 194 ASP A CA 1
ATOM 1564 C C . ASP A 1 194 ? -9.745 -16.361 17.239 1.00 47.53 194 ASP A C 1
ATOM 1566 O O . ASP A 1 194 ? -9.729 -17.419 16.616 1.00 47.53 194 ASP A O 1
ATOM 1570 N N . THR A 1 195 ? -8.778 -16.069 18.118 1.00 45.50 195 THR A N 1
ATOM 1571 C CA . THR A 1 195 ? -7.609 -16.943 18.354 1.00 45.50 195 THR A CA 1
ATOM 1572 C C . THR A 1 195 ? -7.892 -18.081 19.343 1.00 45.50 195 THR A C 1
ATOM 1574 O O . THR A 1 195 ? -7.177 -19.076 19.346 1.00 45.50 195 THR A O 1
ATOM 1577 N N . GLN A 1 196 ? -8.941 -17.973 20.166 1.00 39.78 196 GLN A N 1
ATOM 1578 C CA . GLN A 1 196 ? -9.313 -18.998 21.157 1.00 39.78 196 GLN A CA 1
ATOM 1579 C C . GLN A 1 196 ? -10.186 -20.138 20.598 1.00 39.78 196 GLN A C 1
ATOM 1581 O O . GLN A 1 196 ? -10.492 -21.071 21.329 1.00 39.78 196 GLN A O 1
ATOM 1586 N N . ASN A 1 197 ? -10.555 -20.097 19.313 1.00 39.97 197 ASN A N 1
ATOM 1587 C CA . ASN A 1 197 ? -11.333 -21.153 18.646 1.00 39.97 197 ASN A CA 1
ATOM 1588 C C . ASN A 1 197 ? -10.484 -22.050 17.720 1.00 39.97 197 ASN A C 1
ATOM 1590 O O . ASN A 1 197 ? -11.035 -22.773 16.894 1.00 39.97 197 ASN A O 1
ATOM 1594 N N . LEU A 1 198 ? -9.152 -21.988 17.831 1.00 37.81 198 LEU A N 1
ATOM 1595 C CA . LEU A 1 198 ? -8.205 -22.784 17.033 1.00 37.81 198 LEU A CA 1
ATOM 1596 C C . LEU A 1 198 ? -7.240 -23.627 17.890 1.00 37.81 198 LEU A C 1
ATOM 1598 O O . LEU A 1 198 ? -6.189 -24.035 17.401 1.00 37.81 198 LEU A O 1
ATOM 1602 N N . SER A 1 199 ? -7.593 -23.899 19.149 1.00 34.88 199 SER A N 1
ATOM 1603 C CA . SER A 1 199 ? -6.896 -24.871 20.007 1.00 34.88 199 SER A CA 1
ATOM 1604 C C . SER A 1 199 ? -7.656 -26.185 20.089 1.00 34.88 199 SER A C 1
ATOM 1606 O O . SER A 1 199 ? -8.859 -26.102 20.434 1.00 34.88 199 SER A O 1
#

Sequence (199 aa):
MENKVSKINKSIEKWEIEIKSRSLLEAIDESSIDFDNTSQGIEVLAFAAAIRALGLSNRDLQPRKLSNYIRSGYLQIQIICSIILFQFKGDAGVSRDDLYDSVCDVFPATTFANFRKILSTGVESEIFIREKDPDDSRRTQYRISEEMIGPLTDYFTKTLEGFDQLFRNVFQDVLDEDEINILEAYLTGRKKKDTQNLS

Foldseek 3Di:
DDDPPPPPDPDPPPPPDVPPDDDLQVLLVLFLADDPDSVLSCLLLVLLVVLLVVLLVCQVVDDPVCCVPPPQPSLLSNLLSLQSVCSSNNHNFAWLVRSVVSSCSRHVNDDSVSNVVNVVVCVVVQQWDWAQDPVHNVIIGIHGHNVCSVVSSVVSCVVPVCPLVVQVVVCVVPDDPVVSVVVVCVVVVVVVVVVVVPD

pLDDT: mean 78.51, std 18.97, range [27.91, 96.06]

Secondary structure (DSSP, 8-state):
---------S-------------HHHHHHTSSS--SSHHHHHHHHHHHHHHHHHHHHHGGG--TTGGGTSTTHHHHHHHHHHHHHHHTTT-S-EEHHHHHHHHHHH-TT--HHHHHHHHHHHHHTTSEEEEE-SS-TT-EEEEE-GGGHHHHHHHHHHHHHTHHHHHHHHTTTTS-HHHHHHHHHHHHHHHHHHHTT--